Protein AF-A0A9D7NKW7-F1 (afdb_monomer_lite)

Sequence (302 aa):
MSTTDRSMTSMNPDGVETVAHVANCPGCDQPHHYFEVTFPLENDRGYWEVNCSKCNELFVIELSNPRESDGNLSRQIRARHEEPFDGDRAVVARDVLQHNIDLNRNSWSFNYSAVSLYRCAKDSSNLEVLAKHALGANIAGILAAYNTAVNYLLKGGADHDIALARVPLTCSCGGKHTATYYARLALGTESGPSSEDDFLLADVSGAMMEKTLDGVVSKDEAMDILEKLVIRWNLLADQILIVAPFVGSIYLSNEKQLVIWRWLLRMLNAEKSVFLTRGATYKAYKQAMEADGVPVDLLEKF

pLDDT: mean 81.02, std 15.94, range [23.38, 98.25]

Foldseek 3Di:
DDDDDDDDFDADPQRKGKWKKWFAFLPPRDIDIWIAIDHPPDKQWWWFFFQDPPPRDTAIETGIPQPPIGDPRPVGTPDTDSHYDPDDPSRYGPDIDTDPLPLVDQPAWQDLPADAQFAAPPPRDRVSVQQLVQCQVCVVVVVVVLVVVLVVVLVPDDDDFKDWDWTWGADPVRDIKIWIWMATNDHDPDDGDDHSRRIQTQDIPNTDRCVVVVDDDDPVNVLSNVSNNLSNCVVVDQAAEAEDQAFDDPPDDLVVSVVSVSSVSSSDDLRHYQYHYDPVRLVSQQVSCVVVVHDSCSNVSD

Structure (mmCIF, N/CA/C/O backbone):
data_AF-A0A9D7NKW7-F1
#
_entry.id   AF-A0A9D7NKW7-F1
#
loop_
_atom_site.group_PDB
_atom_site.id
_atom_site.type_symbol
_atom_site.label_atom_id
_atom_site.label_alt_id
_atom_site.label_comp_id
_atom_site.label_asym_id
_atom_site.label_entity_id
_atom_site.label_seq_id
_atom_site.pdbx_PDB_ins_code
_atom_site.Cartn_x
_atom_site.Cartn_y
_atom_site.Cartn_z
_atom_site.occupancy
_atom_site.B_iso_or_equiv
_atom_site.auth_seq_id
_atom_site.auth_comp_id
_atom_site.auth_asym_id
_atom_site.auth_atom_id
_atom_site.pdbx_PDB_model_num
ATOM 1 N N . MET A 1 1 ? 7.887 31.556 0.416 1.00 32.97 1 MET A N 1
ATOM 2 C CA . MET A 1 1 ? 8.434 30.768 1.541 1.00 32.97 1 MET A CA 1
ATOM 3 C C . MET A 1 1 ? 8.477 29.331 1.074 1.00 32.97 1 MET A C 1
ATOM 5 O O . MET A 1 1 ? 7.447 28.816 0.669 1.00 32.97 1 MET A O 1
ATOM 9 N N . SER A 1 2 ? 9.691 28.800 0.965 1.00 25.08 2 SER A N 1
ATOM 10 C CA . SER A 1 2 ? 10.023 27.550 0.281 1.00 25.08 2 SER A CA 1
ATOM 11 C C . SER A 1 2 ? 9.566 26.347 1.101 1.00 25.08 2 SER A C 1
ATOM 13 O O . SER A 1 2 ? 9.953 26.221 2.258 1.00 25.08 2 SER A O 1
ATOM 15 N N . THR A 1 3 ? 8.747 25.488 0.505 1.00 23.38 3 THR A N 1
ATOM 16 C CA . THR A 1 3 ? 8.403 24.154 1.006 1.00 23.38 3 THR A CA 1
ATOM 17 C C . THR A 1 3 ? 9.508 23.187 0.605 1.00 23.38 3 THR A C 1
ATOM 19 O O . THR A 1 3 ? 9.736 22.961 -0.580 1.00 23.38 3 THR A O 1
ATOM 22 N N . THR A 1 4 ? 10.228 22.671 1.595 1.00 26.50 4 THR A N 1
ATOM 23 C CA . THR A 1 4 ? 11.255 21.645 1.418 1.00 26.50 4 THR A CA 1
ATOM 24 C C . THR A 1 4 ? 10.569 20.284 1.382 1.00 26.50 4 THR A C 1
ATOM 26 O O . THR A 1 4 ? 10.044 19.826 2.396 1.00 26.50 4 THR A O 1
ATOM 29 N N . ASP A 1 5 ? 10.548 19.676 0.201 1.00 24.14 5 ASP A N 1
ATOM 30 C CA . ASP A 1 5 ? 10.154 18.288 -0.028 1.00 24.14 5 ASP A CA 1
ATOM 31 C C . ASP A 1 5 ? 11.186 17.369 0.651 1.00 24.14 5 ASP A C 1
ATOM 33 O O . ASP A 1 5 ? 12.391 17.528 0.442 1.00 24.14 5 ASP A O 1
ATOM 37 N N . ARG A 1 6 ? 10.745 16.453 1.519 1.00 25.38 6 ARG A N 1
ATOM 38 C CA . ARG A 1 6 ? 11.611 15.462 2.185 1.00 25.38 6 ARG A CA 1
ATOM 39 C C . ARG A 1 6 ? 11.181 14.066 1.744 1.00 25.38 6 ARG A C 1
ATOM 41 O O . ARG A 1 6 ? 10.279 13.473 2.327 1.00 25.38 6 ARG A 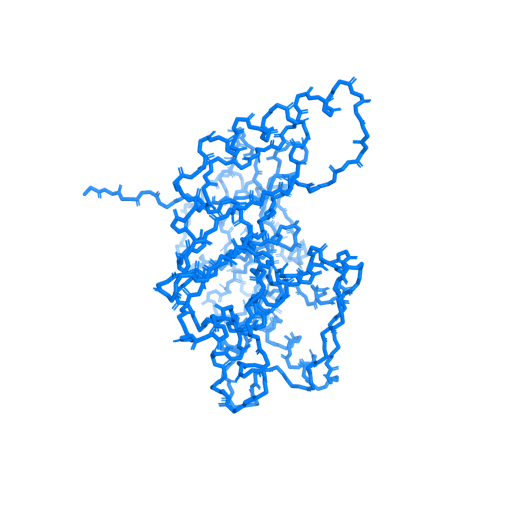O 1
ATOM 48 N N . SER A 1 7 ? 11.843 13.560 0.710 1.00 26.56 7 SER A N 1
ATOM 49 C CA . SER A 1 7 ? 11.813 12.161 0.282 1.00 26.56 7 SER A CA 1
ATOM 50 C C . SER A 1 7 ? 12.503 11.270 1.324 1.00 26.56 7 SER A C 1
ATOM 52 O O . SER A 1 7 ? 13.637 11.542 1.710 1.00 26.56 7 SER A O 1
ATOM 54 N N . MET A 1 8 ? 11.823 10.220 1.796 1.00 28.81 8 MET A N 1
ATOM 55 C CA . MET A 1 8 ? 12.369 9.241 2.746 1.00 28.81 8 MET A CA 1
ATOM 56 C C . MET A 1 8 ? 12.971 8.030 2.014 1.00 28.81 8 MET A C 1
ATOM 58 O O . MET A 1 8 ? 12.256 7.166 1.518 1.00 28.81 8 MET A O 1
ATOM 62 N N . THR A 1 9 ? 14.297 8.035 1.990 1.00 33.69 9 THR A N 1
ATOM 63 C CA . THR A 1 9 ? 15.307 7.016 1.669 1.00 33.69 9 THR A CA 1
ATOM 64 C C . THR A 1 9 ? 15.188 5.681 2.430 1.00 33.69 9 THR A C 1
ATOM 66 O O . THR A 1 9 ? 14.845 5.669 3.616 1.00 33.69 9 THR A O 1
ATOM 69 N N . SER A 1 10 ? 15.576 4.561 1.801 1.00 32.53 10 SER A N 1
ATOM 70 C CA . SER A 1 10 ? 15.795 3.262 2.466 1.00 32.53 10 SER A CA 1
ATOM 71 C C . SER A 1 10 ? 17.181 3.194 3.129 1.00 32.53 10 SER A C 1
ATOM 73 O O . SER A 1 10 ? 18.198 3.285 2.442 1.00 32.53 10 SER A O 1
ATOM 75 N N . MET A 1 11 ? 17.238 3.000 4.450 1.00 30.98 11 MET A N 1
ATOM 76 C CA . MET A 1 11 ? 18.487 2.799 5.203 1.00 30.98 11 MET A CA 1
ATOM 77 C C . MET A 1 11 ? 18.804 1.303 5.352 1.00 30.98 11 MET A C 1
ATOM 79 O O . MET A 1 11 ? 18.002 0.562 5.919 1.00 30.98 11 MET A O 1
ATOM 83 N N . ASN A 1 12 ? 19.991 0.866 4.914 1.00 40.31 12 ASN A N 1
ATOM 84 C CA . ASN A 1 12 ? 20.606 -0.378 5.403 1.00 40.31 12 ASN A CA 1
ATOM 85 C C . ASN A 1 12 ? 20.957 -0.250 6.906 1.00 40.31 12 ASN A C 1
ATOM 87 O O . ASN A 1 12 ? 21.052 0.873 7.401 1.00 40.31 12 ASN A O 1
ATOM 91 N N . PRO A 1 13 ? 21.197 -1.352 7.649 1.00 38.78 13 PRO A N 1
ATOM 92 C CA . PRO A 1 13 ? 21.508 -1.318 9.090 1.00 38.78 13 PRO A CA 1
ATOM 93 C C . PRO A 1 13 ? 22.742 -0.474 9.479 1.00 38.78 13 PRO A C 1
ATOM 95 O O . PRO A 1 13 ? 22.857 -0.081 10.637 1.00 38.78 13 PRO A O 1
ATOM 98 N N . ASP A 1 14 ? 23.597 -0.122 8.513 1.00 47.31 14 ASP A N 1
ATOM 99 C CA . ASP A 1 14 ? 24.751 0.779 8.676 1.00 47.31 14 ASP A CA 1
ATOM 100 C C . ASP A 1 14 ? 24.463 2.241 8.255 1.00 47.31 14 ASP A C 1
ATOM 102 O O . ASP A 1 14 ? 25.352 3.091 8.245 1.00 47.31 14 ASP A O 1
ATOM 106 N N . GLY A 1 15 ? 23.217 2.555 7.881 1.00 53.78 15 GLY A N 1
ATOM 107 C CA . GLY A 1 15 ? 22.770 3.875 7.423 1.00 53.78 15 GLY A CA 1
ATOM 108 C C . GLY A 1 15 ? 23.128 4.221 5.972 1.00 53.78 15 GLY A C 1
ATOM 109 O O . GLY A 1 15 ? 22.878 5.348 5.553 1.00 53.78 15 GLY A O 1
ATOM 110 N N . VAL A 1 16 ? 23.693 3.276 5.213 1.00 63.41 16 VAL A N 1
ATOM 111 C CA . VAL A 1 16 ? 24.063 3.438 3.795 1.00 63.41 16 VAL A CA 1
ATOM 112 C C . VAL A 1 16 ? 22.827 3.324 2.899 1.00 63.41 16 VAL A C 1
ATOM 114 O O . VAL A 1 16 ? 22.107 2.324 2.959 1.00 63.41 16 VAL A O 1
ATOM 117 N N . GLU A 1 17 ? 22.594 4.328 2.061 1.00 68.69 17 GLU A N 1
ATOM 118 C CA . GLU A 1 17 ? 21.587 4.325 1.001 1.00 68.69 17 GLU A CA 1
ATOM 119 C C . GLU A 1 17 ? 22.235 3.902 -0.323 1.00 68.69 17 GLU A C 1
ATOM 121 O O . GLU A 1 17 ? 23.375 4.255 -0.620 1.00 68.69 17 GLU A O 1
ATOM 126 N N . THR A 1 18 ? 21.521 3.121 -1.131 1.00 66.25 18 THR A N 1
ATOM 127 C CA . THR A 1 18 ? 21.928 2.811 -2.504 1.00 66.25 18 THR A CA 1
ATOM 128 C C . THR A 1 18 ? 20.748 3.059 -3.420 1.00 66.25 18 THR A C 1
ATOM 130 O O . THR A 1 18 ? 19.697 2.438 -3.257 1.00 66.25 18 THR A O 1
ATOM 133 N N . VAL A 1 19 ? 20.920 3.957 -4.382 1.00 68.06 19 VAL A N 1
ATOM 134 C CA . VAL A 1 19 ? 19.862 4.376 -5.297 1.00 68.06 19 VAL A CA 1
ATOM 135 C C . VAL A 1 19 ? 20.222 3.975 -6.716 1.00 68.06 19 VAL A C 1
ATOM 137 O O . VAL A 1 19 ? 21.366 4.108 -7.131 1.00 68.06 19 VAL A O 1
ATOM 140 N N . ALA A 1 20 ? 19.256 3.471 -7.480 1.00 71.88 20 ALA A N 1
ATOM 141 C CA . ALA A 1 20 ? 19.453 3.195 -8.898 1.00 71.88 20 ALA A CA 1
ATOM 142 C C . ALA A 1 20 ? 19.249 4.470 -9.726 1.00 71.88 20 ALA A C 1
ATOM 144 O O . ALA A 1 20 ? 18.255 5.174 -9.558 1.00 71.88 20 ALA A O 1
ATOM 145 N N . HIS A 1 21 ? 20.158 4.735 -10.656 1.00 76.69 21 HIS A N 1
ATOM 146 C CA . HIS A 1 21 ? 20.139 5.887 -11.547 1.00 76.69 21 HIS A CA 1
ATOM 147 C C . HIS A 1 21 ? 20.336 5.470 -13.004 1.00 76.69 21 HIS A C 1
ATOM 149 O O . HIS A 1 21 ? 20.983 4.464 -13.315 1.00 76.69 21 HIS A O 1
ATOM 155 N N . VAL A 1 22 ? 19.810 6.294 -13.907 1.00 79.25 22 VAL A N 1
ATOM 156 C CA . VAL A 1 22 ? 20.032 6.180 -15.350 1.00 79.25 22 VAL A CA 1
ATOM 157 C C . VAL A 1 22 ? 20.557 7.499 -15.869 1.00 79.25 22 VAL A C 1
ATOM 159 O O . VAL A 1 22 ? 19.897 8.519 -15.710 1.00 79.25 22 VAL A O 1
ATOM 162 N N . ALA A 1 23 ? 21.727 7.460 -16.499 1.00 84.62 23 ALA A N 1
ATOM 163 C CA . ALA A 1 23 ? 22.349 8.585 -17.178 1.00 84.62 23 ALA A CA 1
ATOM 164 C C . ALA A 1 23 ? 22.246 8.419 -18.700 1.00 84.62 23 ALA A C 1
ATOM 166 O O . ALA A 1 23 ? 22.693 7.409 -19.247 1.00 84.62 23 ALA A O 1
ATOM 167 N N . ASN A 1 24 ? 21.714 9.416 -19.403 1.00 84.12 24 ASN A N 1
ATOM 168 C CA . ASN A 1 24 ? 21.662 9.399 -20.869 1.00 84.12 24 ASN A CA 1
ATOM 169 C C . ASN A 1 24 ? 22.928 10.003 -21.493 1.00 84.12 24 ASN A C 1
ATOM 171 O O . ASN A 1 24 ? 23.322 11.127 -21.168 1.00 84.12 24 ASN A O 1
ATOM 175 N N . CYS A 1 25 ? 23.546 9.270 -22.427 1.00 85.56 25 CYS A N 1
ATOM 176 C CA . CYS A 1 25 ? 24.700 9.753 -23.185 1.00 85.56 25 CYS A CA 1
ATOM 177 C C . CYS A 1 25 ? 24.326 11.014 -23.994 1.00 85.56 25 CYS A C 1
ATOM 179 O O . CYS A 1 25 ? 23.429 10.938 -24.832 1.00 85.56 25 CYS A O 1
ATOM 181 N N . PRO A 1 26 ? 25.045 12.142 -23.849 1.00 87.00 26 PRO A N 1
ATOM 182 C CA . PRO A 1 26 ? 24.698 13.405 -24.510 1.00 87.00 26 PRO A CA 1
ATOM 183 C C . PRO A 1 26 ? 24.818 13.371 -26.043 1.00 87.00 26 PRO A C 1
ATOM 185 O O . PRO A 1 26 ? 24.246 14.232 -26.715 1.00 87.00 26 PRO A O 1
ATOM 188 N N . GLY A 1 27 ? 25.570 12.411 -26.595 1.00 85.12 27 GLY A N 1
ATOM 189 C CA . GLY A 1 27 ? 25.802 12.273 -28.034 1.00 85.12 27 GLY A CA 1
ATOM 190 C C . GLY A 1 27 ? 24.792 11.389 -28.772 1.00 85.12 27 GLY A C 1
ATOM 191 O O . GLY A 1 27 ? 24.543 11.601 -29.957 1.00 85.12 27 GLY A O 1
ATOM 192 N N . CYS A 1 28 ? 24.202 10.387 -28.108 1.00 84.25 28 CYS A N 1
ATOM 193 C CA . CYS A 1 28 ? 23.313 9.420 -28.775 1.00 84.25 28 CYS A CA 1
ATOM 194 C C . CYS A 1 28 ? 22.085 8.981 -27.966 1.00 84.25 28 CYS A C 1
ATOM 196 O O . CYS A 1 28 ? 21.399 8.040 -28.385 1.00 84.25 28 CYS A O 1
ATOM 198 N N . ASP A 1 29 ? 21.853 9.618 -26.815 1.00 80.94 29 ASP A N 1
ATOM 199 C CA . ASP A 1 29 ? 20.766 9.358 -25.865 1.00 80.94 29 ASP A CA 1
ATOM 200 C C . ASP A 1 29 ? 20.670 7.893 -25.410 1.00 80.94 29 ASP A C 1
ATOM 202 O O . ASP A 1 29 ? 19.620 7.417 -24.987 1.00 80.94 29 ASP A O 1
ATOM 206 N N . GLN A 1 30 ? 21.770 7.137 -25.504 1.00 81.56 30 GLN A N 1
ATOM 207 C CA . GLN A 1 30 ? 21.823 5.779 -24.976 1.00 81.56 30 GLN A CA 1
ATOM 208 C C . GLN A 1 30 ? 21.762 5.826 -23.439 1.00 81.56 30 GLN A C 1
ATOM 210 O O . GLN A 1 30 ? 22.611 6.501 -22.848 1.00 81.56 30 GLN A O 1
ATOM 215 N N . PRO A 1 31 ? 20.832 5.097 -22.792 1.00 79.50 31 PRO A N 1
ATOM 216 C CA . PRO A 1 31 ? 20.772 5.021 -21.337 1.00 79.50 31 PRO A CA 1
ATOM 217 C C . PRO A 1 31 ? 21.905 4.164 -20.762 1.00 79.50 31 PRO A C 1
ATOM 219 O O . PRO A 1 31 ? 22.255 3.106 -21.302 1.00 79.50 31 PRO A O 1
ATOM 222 N N . HIS A 1 32 ? 22.456 4.627 -19.641 1.00 78.69 32 HIS A N 1
ATOM 223 C CA . HIS A 1 32 ? 23.545 4.016 -18.886 1.00 78.69 32 HIS A CA 1
ATOM 224 C C . HIS A 1 32 ? 23.170 3.908 -17.404 1.00 78.69 32 HIS A C 1
ATOM 226 O O . HIS A 1 32 ? 22.957 4.914 -16.736 1.00 78.69 32 HIS A O 1
ATOM 232 N N . HIS A 1 33 ? 23.100 2.683 -16.886 1.00 77.69 33 HIS A N 1
ATOM 233 C CA . HIS A 1 33 ? 22.575 2.411 -15.548 1.00 77.69 33 HIS A CA 1
ATOM 234 C C . HIS A 1 33 ? 23.675 2.296 -14.505 1.00 77.69 33 HIS A C 1
ATOM 236 O O . HIS A 1 33 ? 24.642 1.554 -14.705 1.00 77.69 33 HIS A O 1
ATOM 242 N N . TYR A 1 34 ? 23.470 2.919 -13.356 1.00 77.38 34 TYR A N 1
ATOM 243 C CA . TYR A 1 34 ? 24.379 2.816 -12.228 1.00 77.38 34 TYR A CA 1
ATOM 244 C C . TYR A 1 34 ? 23.640 2.865 -10.895 1.00 77.38 34 TYR A C 1
ATOM 246 O O . TYR A 1 34 ? 22.466 3.211 -10.830 1.00 77.38 34 TYR A O 1
ATOM 254 N N . PHE A 1 35 ? 24.334 2.476 -9.839 1.00 77.69 35 PHE A N 1
ATOM 255 C CA . PHE A 1 35 ? 23.910 2.615 -8.462 1.00 77.69 35 PHE A CA 1
ATOM 256 C C . PHE A 1 35 ? 24.783 3.661 -7.790 1.00 77.69 35 PHE A C 1
ATOM 258 O O . PHE A 1 35 ? 26.011 3.566 -7.810 1.00 77.69 35 PHE A O 1
ATOM 265 N N . GLU A 1 36 ? 24.130 4.650 -7.204 1.00 82.44 36 GLU A N 1
ATOM 266 C CA . GLU A 1 36 ? 24.755 5.688 -6.406 1.00 82.44 36 GLU A CA 1
ATOM 267 C C . GLU A 1 36 ? 24.654 5.305 -4.932 1.00 82.44 36 GLU A C 1
ATOM 269 O O . GLU A 1 36 ? 23.571 4.990 -4.438 1.00 82.44 36 GLU A O 1
ATOM 274 N N . VAL A 1 37 ? 25.789 5.285 -4.241 1.00 79.75 37 VAL A N 1
ATOM 275 C CA . VAL A 1 37 ? 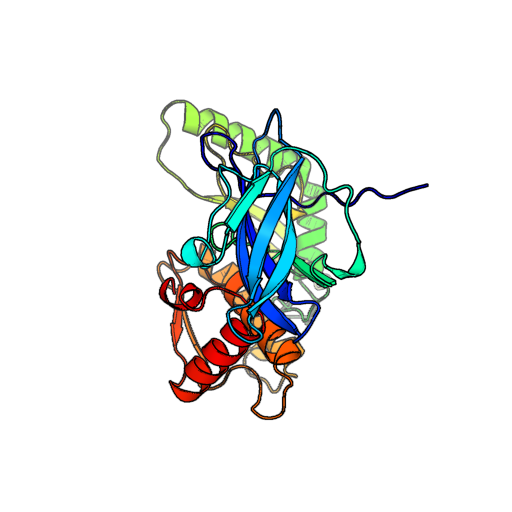25.864 4.995 -2.808 1.00 79.75 37 VAL A CA 1
ATOM 276 C C . VAL A 1 37 ? 25.939 6.308 -2.047 1.00 79.75 37 VAL A C 1
ATOM 278 O O . VAL A 1 37 ? 26.707 7.199 -2.405 1.00 79.75 37 VAL A O 1
ATOM 281 N N . THR A 1 38 ? 25.169 6.433 -0.971 1.00 79.69 38 THR A N 1
ATOM 282 C CA . THR A 1 38 ? 25.151 7.618 -0.109 1.00 79.69 38 THR A CA 1
ATOM 283 C C . THR A 1 38 ? 25.279 7.201 1.354 1.00 79.69 38 THR A C 1
ATOM 285 O O . THR A 1 38 ? 24.593 6.298 1.828 1.00 79.69 38 THR A O 1
ATOM 288 N N . PHE A 1 39 ? 26.171 7.856 2.088 1.00 78.44 39 PHE A N 1
ATOM 289 C CA . PHE A 1 39 ? 26.411 7.649 3.510 1.00 78.44 39 PHE A CA 1
ATOM 290 C C . PHE A 1 39 ? 25.668 8.700 4.351 1.00 78.44 39 PHE A C 1
ATOM 292 O O . PHE A 1 39 ? 25.436 9.822 3.897 1.00 78.44 39 PHE A O 1
ATOM 299 N N . PRO A 1 40 ? 25.330 8.393 5.613 1.00 68.88 40 PRO A N 1
ATOM 300 C CA . PRO A 1 40 ? 24.542 9.293 6.456 1.00 68.88 40 PRO A CA 1
ATOM 301 C C . PRO A 1 40 ? 25.345 10.478 7.024 1.00 68.88 40 PRO A C 1
ATOM 303 O O . PRO A 1 40 ? 24.748 11.415 7.551 1.00 68.88 40 PRO A O 1
ATOM 306 N N . LEU A 1 41 ? 26.682 10.434 6.961 1.00 76.56 41 LEU A N 1
ATOM 307 C CA . LEU A 1 41 ? 27.573 11.414 7.595 1.00 76.56 41 LEU A CA 1
ATOM 308 C C . LEU A 1 41 ? 28.240 12.343 6.577 1.00 76.56 41 LEU A C 1
ATOM 310 O O . LEU A 1 41 ? 27.977 13.544 6.576 1.00 76.56 41 LEU A O 1
ATOM 314 N N . GLU A 1 42 ? 29.098 11.792 5.723 1.00 80.12 42 GLU A N 1
ATOM 315 C CA . GLU A 1 42 ? 29.906 12.539 4.761 1.00 80.12 42 GLU A CA 1
ATOM 316 C C . GLU A 1 42 ? 29.817 11.855 3.399 1.00 80.12 42 GLU A C 1
ATOM 318 O O . GLU A 1 42 ? 29.790 10.628 3.327 1.00 80.12 42 GLU A O 1
ATOM 323 N N . ASN A 1 43 ? 29.695 12.654 2.341 1.00 82.12 43 ASN A N 1
ATOM 324 C CA . ASN A 1 43 ? 29.574 12.169 0.973 1.00 82.12 43 ASN A CA 1
ATOM 325 C C . ASN A 1 43 ? 30.478 12.990 0.066 1.00 82.12 43 ASN A C 1
ATOM 327 O O . ASN A 1 43 ? 30.320 14.214 -0.014 1.00 82.12 43 ASN A O 1
ATOM 331 N N . ASP A 1 44 ? 31.358 12.312 -0.656 1.00 86.19 44 ASP A N 1
ATOM 332 C CA . ASP A 1 44 ? 32.230 12.947 -1.630 1.00 86.19 44 ASP A CA 1
ATOM 333 C C . ASP A 1 44 ? 31.432 13.250 -2.895 1.00 86.19 44 ASP A C 1
ATOM 335 O O . ASP A 1 44 ? 30.743 12.390 -3.449 1.00 86.19 44 ASP A O 1
ATOM 339 N N . ARG A 1 45 ? 31.483 14.501 -3.356 1.00 88.31 45 ARG A N 1
ATOM 340 C CA . ARG A 1 45 ? 30.913 14.878 -4.652 1.00 88.31 45 ARG A CA 1
ATOM 341 C C . ARG A 1 45 ? 31.961 14.661 -5.720 1.00 88.31 45 ARG A C 1
ATOM 343 O O . ARG A 1 45 ? 32.991 15.327 -5.687 1.00 88.31 45 ARG A O 1
ATOM 350 N N . GLY A 1 46 ? 31.649 13.843 -6.713 1.00 91.94 46 GLY A N 1
ATOM 351 C CA . GLY A 1 46 ? 32.532 13.713 -7.852 1.00 91.94 46 GLY A CA 1
ATOM 352 C C . GLY A 1 46 ? 31.838 13.196 -9.094 1.00 91.94 46 GLY A C 1
ATOM 353 O O . GLY A 1 46 ? 30.662 13.481 -9.335 1.00 91.94 46 GLY A O 1
ATOM 354 N N . TYR A 1 47 ? 32.596 12.504 -9.934 1.00 92.50 47 TYR A N 1
ATOM 355 C CA . TYR A 1 47 ? 32.114 12.090 -11.242 1.00 92.50 47 TYR A CA 1
ATOM 356 C C . TYR A 1 47 ? 32.819 10.844 -11.775 1.00 92.50 47 TYR A C 1
ATOM 358 O O . TYR A 1 47 ? 33.925 10.478 -11.366 1.00 92.50 47 TYR A O 1
ATOM 366 N N . TRP A 1 48 ? 32.163 10.194 -12.730 1.00 93.19 48 TRP A N 1
ATOM 367 C CA . TRP A 1 48 ? 32.740 9.152 -13.568 1.00 93.19 48 TRP A CA 1
ATOM 368 C C . TRP A 1 48 ? 32.973 9.661 -14.979 1.00 93.19 48 TRP A C 1
ATOM 370 O O . TRP A 1 48 ? 32.091 10.271 -15.583 1.00 93.19 48 TRP A O 1
ATOM 380 N N . GLU A 1 49 ? 34.128 9.314 -15.539 1.00 92.69 49 GLU A N 1
ATOM 381 C CA . GLU A 1 49 ? 34.355 9.369 -16.979 1.00 92.69 49 GLU A CA 1
ATOM 382 C C . GLU A 1 49 ? 33.922 8.041 -17.599 1.00 92.69 49 GLU A C 1
ATOM 384 O O . GLU A 1 49 ? 34.496 6.988 -17.305 1.00 92.69 49 GLU A O 1
ATOM 389 N N . VAL A 1 50 ? 32.913 8.074 -18.467 1.00 91.44 50 VAL A N 1
ATOM 390 C CA . VAL A 1 50 ? 32.283 6.877 -19.030 1.00 91.44 50 VAL A CA 1
ATOM 391 C C . VAL A 1 50 ? 32.389 6.894 -20.546 1.00 91.44 50 VAL A C 1
ATOM 393 O O . VAL A 1 50 ? 32.112 7.893 -21.204 1.00 91.44 50 VAL A O 1
ATOM 396 N N . ASN A 1 51 ? 32.778 5.759 -21.122 1.00 90.88 51 ASN A N 1
ATOM 397 C CA . ASN A 1 51 ? 32.737 5.562 -22.565 1.00 90.88 51 ASN A CA 1
ATOM 398 C C . ASN A 1 51 ? 31.383 4.971 -22.986 1.00 90.88 51 ASN A C 1
ATOM 400 O O . ASN A 1 51 ? 31.033 3.865 -22.563 1.00 90.88 51 ASN A O 1
ATOM 404 N N . CYS A 1 52 ? 30.622 5.670 -23.830 1.00 86.06 52 CYS A N 1
ATOM 405 C CA . CYS A 1 52 ? 29.324 5.175 -24.279 1.00 86.06 52 CYS A CA 1
ATOM 406 C C . CYS A 1 52 ? 29.470 3.871 -25.076 1.00 86.06 52 CYS A C 1
ATOM 408 O O . CYS A 1 52 ? 30.217 3.790 -26.045 1.00 86.06 52 CYS A O 1
ATOM 410 N N . SER A 1 53 ? 28.688 2.851 -24.725 1.00 81.19 53 SER A N 1
ATOM 411 C CA . SER A 1 53 ? 28.718 1.533 -25.370 1.00 81.19 53 SER A CA 1
ATOM 412 C C . SER A 1 53 ? 28.181 1.534 -26.806 1.00 81.19 53 SER A C 1
ATOM 414 O O . SER A 1 53 ? 28.416 0.575 -27.539 1.00 81.19 53 SER A O 1
ATOM 416 N N . LYS A 1 54 ? 27.454 2.586 -27.207 1.00 84.94 54 LYS A N 1
ATOM 417 C CA . LYS A 1 54 ? 26.825 2.709 -28.527 1.00 84.94 54 LYS A CA 1
ATOM 418 C C . LYS A 1 54 ? 27.603 3.620 -29.471 1.00 84.94 54 LYS A C 1
ATOM 420 O O . LYS A 1 54 ? 27.943 3.189 -30.569 1.00 84.94 54 LYS A O 1
ATOM 425 N N . CYS A 1 55 ? 27.865 4.868 -29.076 1.00 88.75 55 CYS A N 1
ATOM 426 C CA . CYS A 1 55 ? 28.576 5.828 -29.929 1.00 88.75 55 CYS A CA 1
ATOM 427 C C . CYS A 1 55 ? 30.088 5.893 -29.669 1.00 88.75 55 CYS A C 1
ATOM 429 O O . CYS A 1 55 ? 30.789 6.521 -30.455 1.00 88.75 55 CYS A O 1
ATOM 431 N N . ASN A 1 56 ? 30.601 5.234 -28.619 1.00 86.69 56 ASN A N 1
ATOM 432 C CA . ASN A 1 56 ? 32.001 5.317 -28.176 1.00 86.69 56 ASN A CA 1
ATOM 433 C C . ASN A 1 56 ? 32.488 6.742 -27.859 1.00 86.69 56 ASN A C 1
ATOM 435 O O . ASN A 1 56 ? 33.695 6.991 -27.832 1.00 86.69 56 ASN A O 1
ATOM 439 N N . GLU A 1 57 ? 31.570 7.683 -27.635 1.00 90.75 57 GLU A N 1
ATOM 440 C CA . GLU A 1 57 ? 31.921 9.009 -27.141 1.00 90.75 57 GLU A CA 1
ATOM 441 C C . GLU A 1 57 ? 32.106 8.977 -25.624 1.00 90.75 57 GLU A C 1
ATOM 443 O O . GLU A 1 57 ? 31.408 8.257 -24.900 1.00 90.75 57 GLU A O 1
ATOM 448 N N . LEU A 1 58 ? 33.065 9.774 -25.157 1.00 91.88 58 LEU A N 1
ATOM 449 C CA . LEU A 1 58 ? 33.306 9.986 -23.740 1.00 91.88 58 LEU A CA 1
ATOM 450 C C . LEU A 1 58 ? 32.279 10.980 -23.200 1.00 91.88 58 LEU A C 1
ATOM 452 O O . LEU A 1 58 ? 32.069 12.039 -23.790 1.00 91.88 58 LEU A O 1
ATOM 456 N N . PHE A 1 59 ? 31.678 10.649 -22.068 1.00 93.44 59 PHE A N 1
ATOM 457 C CA . PHE A 1 59 ? 30.778 11.537 -21.351 1.00 93.44 59 PHE A CA 1
ATOM 458 C C . PHE A 1 59 ? 30.969 11.390 -19.841 1.00 93.44 59 PHE A C 1
ATOM 460 O O . PHE A 1 59 ? 31.644 10.471 -19.370 1.00 93.44 59 PHE A O 1
ATOM 467 N N . VAL A 1 60 ? 30.392 12.323 -19.091 1.00 93.62 60 VAL A N 1
ATOM 468 C CA . VAL A 1 60 ? 30.561 12.434 -17.643 1.00 93.62 60 VAL A CA 1
ATOM 469 C C . VAL A 1 60 ? 29.237 12.186 -16.930 1.00 93.62 60 VAL A C 1
ATOM 471 O O . VAL A 1 60 ? 28.198 12.717 -17.327 1.00 93.62 60 VAL A O 1
ATOM 474 N N . ILE A 1 61 ? 29.289 11.389 -15.862 1.00 91.06 61 ILE A N 1
ATOM 475 C CA . ILE A 1 61 ? 28.183 11.193 -14.918 1.00 91.06 61 ILE A CA 1
ATOM 476 C C . ILE A 1 61 ? 28.613 11.795 -13.584 1.00 91.06 61 ILE A C 1
ATOM 478 O O . ILE A 1 61 ? 29.601 11.346 -13.013 1.00 91.06 61 ILE A O 1
ATOM 482 N N . GLU A 1 62 ? 27.894 12.802 -13.099 1.00 90.81 62 GLU A N 1
ATOM 483 C CA . GLU A 1 62 ? 28.112 13.375 -11.766 1.00 90.81 62 GLU A CA 1
ATOM 484 C C . GLU A 1 62 ? 27.315 12.579 -10.730 1.00 90.81 62 GLU A C 1
ATOM 486 O O . GLU A 1 62 ? 26.141 12.286 -10.956 1.00 90.81 62 GLU A O 1
ATOM 491 N N . LEU A 1 63 ? 27.955 12.222 -9.617 1.00 89.31 63 LEU A N 1
ATOM 492 C CA . LEU A 1 63 ? 27.365 11.400 -8.560 1.00 89.31 63 LEU A CA 1
ATOM 493 C C . LEU A 1 63 ? 28.114 11.565 -7.228 1.00 89.31 63 LEU A C 1
ATOM 495 O O . LEU A 1 63 ? 29.243 12.064 -7.177 1.00 89.31 63 LEU A O 1
ATOM 499 N N . SER A 1 64 ? 27.495 11.111 -6.145 1.00 89.19 64 SER A N 1
ATOM 500 C CA . SER A 1 64 ? 28.117 10.966 -4.834 1.00 89.19 64 SER A CA 1
ATOM 501 C C . SER A 1 64 ? 28.884 9.651 -4.679 1.00 89.19 64 SER A C 1
ATOM 503 O O . SER A 1 64 ? 28.555 8.625 -5.277 1.00 89.19 64 SER A O 1
ATOM 505 N N . ASN A 1 65 ? 29.938 9.712 -3.863 1.00 88.19 65 ASN A N 1
ATOM 506 C CA . ASN A 1 65 ? 30.847 8.616 -3.515 1.00 88.19 65 ASN A CA 1
ATOM 507 C C . ASN A 1 65 ? 31.266 7.774 -4.733 1.00 88.19 65 ASN A C 1
ATOM 509 O O . ASN A 1 65 ? 30.885 6.606 -4.866 1.00 88.19 65 ASN A O 1
ATOM 513 N N . PRO A 1 66 ? 32.006 8.357 -5.695 1.00 89.12 66 PRO A N 1
ATOM 514 C CA . PRO A 1 66 ? 32.274 7.706 -6.973 1.00 89.12 66 PRO A CA 1
ATOM 515 C C . PRO A 1 66 ? 33.086 6.414 -6.863 1.00 89.12 66 PRO A C 1
ATOM 517 O O . PRO A 1 66 ? 33.101 5.650 -7.826 1.00 89.12 66 PRO A O 1
ATOM 520 N N . ARG A 1 67 ? 33.767 6.129 -5.749 1.00 86.94 67 ARG A N 1
ATOM 521 C CA . ARG A 1 67 ? 34.481 4.856 -5.555 1.00 86.94 67 ARG A CA 1
ATOM 522 C C . ARG A 1 67 ? 33.579 3.742 -5.040 1.00 86.94 67 ARG A C 1
ATOM 524 O O . ARG A 1 67 ? 33.781 2.593 -5.422 1.00 86.94 67 ARG A O 1
ATOM 531 N N . GLU A 1 68 ? 32.597 4.090 -4.224 1.00 85.19 68 GLU A N 1
ATOM 532 C CA . GLU A 1 68 ? 31.676 3.181 -3.547 1.00 85.19 68 GLU A CA 1
ATOM 533 C C . GLU A 1 68 ? 30.445 2.876 -4.402 1.00 85.19 68 GLU A C 1
ATOM 535 O O . GLU A 1 68 ? 29.900 1.777 -4.336 1.00 85.19 68 GLU A O 1
ATOM 540 N N . SER A 1 69 ? 30.040 3.829 -5.240 1.00 81.56 69 SER A N 1
ATOM 541 C CA . SER A 1 69 ? 29.014 3.655 -6.267 1.00 81.56 69 SER A CA 1
ATOM 542 C C . SER A 1 69 ? 29.443 2.600 -7.300 1.00 81.56 69 SER A C 1
ATOM 544 O O . SER A 1 69 ? 30.626 2.458 -7.607 1.00 81.56 69 SER A O 1
ATOM 546 N N . ASP A 1 70 ? 28.521 1.834 -7.879 1.00 76.62 70 ASP A N 1
ATOM 547 C CA . ASP A 1 70 ? 28.862 0.797 -8.871 1.00 76.62 70 ASP A CA 1
ATOM 548 C C . ASP A 1 70 ? 27.698 0.531 -9.828 1.00 76.62 70 ASP A C 1
ATOM 550 O O . ASP A 1 70 ? 26.616 1.068 -9.656 1.00 76.62 70 ASP A O 1
ATOM 554 N N . GLY A 1 71 ? 27.874 -0.274 -10.871 1.00 68.44 71 GLY A N 1
ATOM 555 C CA . GLY A 1 71 ? 26.750 -0.662 -11.718 1.00 68.44 71 GLY A CA 1
ATOM 556 C C . GLY A 1 71 ? 27.160 -1.400 -12.975 1.00 68.44 71 GLY A C 1
ATOM 557 O O . GLY A 1 71 ? 28.308 -1.786 -13.156 1.00 68.44 71 GLY A O 1
ATOM 558 N N . ASN A 1 72 ? 26.232 -1.534 -13.920 1.00 64.50 72 ASN A N 1
ATOM 559 C CA . ASN A 1 72 ? 26.507 -2.207 -15.196 1.00 64.50 72 ASN A CA 1
ATOM 560 C C . ASN A 1 72 ? 27.578 -1.490 -16.045 1.00 64.50 72 ASN A C 1
ATOM 562 O O . ASN A 1 72 ? 28.021 -2.025 -17.064 1.00 64.50 72 ASN A O 1
ATOM 566 N N . LEU A 1 73 ? 28.008 -0.301 -15.604 1.00 65.19 73 LEU A N 1
ATOM 567 C CA . LEU A 1 73 ? 29.023 0.535 -16.223 1.00 65.19 73 LEU A CA 1
ATOM 568 C C . LEU A 1 73 ? 30.464 0.214 -15.831 1.00 65.19 73 LEU A C 1
ATOM 570 O O . LEU A 1 73 ? 31.357 0.801 -16.434 1.00 65.19 73 LEU A O 1
ATOM 574 N N . SER A 1 74 ? 30.755 -0.705 -14.898 1.00 67.25 74 SER A N 1
ATOM 575 C CA . SER A 1 74 ? 32.129 -0.871 -14.370 1.00 67.25 74 SER A CA 1
ATOM 576 C C . SER A 1 74 ? 33.191 -1.128 -15.451 1.00 67.25 74 SER A C 1
ATOM 578 O O . SER A 1 74 ? 34.352 -0.784 -15.266 1.00 67.25 74 SER A O 1
ATOM 580 N N . ARG A 1 75 ? 32.806 -1.693 -16.607 1.00 71.62 75 ARG A N 1
ATOM 581 C CA . ARG A 1 75 ? 33.702 -1.908 -17.764 1.00 71.62 75 ARG A CA 1
ATOM 582 C C . ARG A 1 75 ? 33.836 -0.703 -18.700 1.00 71.62 75 ARG A C 1
ATOM 584 O O . ARG A 1 75 ? 34.755 -0.671 -19.512 1.00 71.62 75 ARG A O 1
ATOM 591 N N . GLN A 1 76 ? 32.895 0.232 -18.645 1.00 80.88 76 GLN A N 1
ATOM 592 C CA . GLN A 1 76 ? 32.878 1.460 -19.440 1.00 80.88 76 GLN A CA 1
ATOM 593 C C . GLN A 1 76 ? 33.397 2.681 -18.670 1.00 80.88 76 GLN A C 1
ATOM 595 O O . GLN A 1 76 ? 33.749 3.674 -19.307 1.00 80.88 76 GLN A O 1
ATOM 600 N N . ILE A 1 77 ? 33.470 2.608 -17.337 1.00 85.38 77 ILE A N 1
ATOM 601 C CA . ILE A 1 77 ? 34.092 3.635 -16.497 1.00 85.38 77 ILE A CA 1
ATOM 602 C C . ILE A 1 77 ? 35.603 3.614 -16.735 1.00 85.38 77 ILE A C 1
ATOM 604 O O . ILE A 1 77 ? 36.276 2.614 -16.485 1.00 85.38 77 ILE A O 1
ATOM 608 N N . ARG A 1 78 ? 36.138 4.730 -17.226 1.00 87.88 78 ARG A N 1
ATOM 609 C CA . ARG A 1 78 ? 37.577 4.934 -17.420 1.00 87.88 78 ARG A CA 1
ATOM 610 C C . ARG A 1 78 ? 38.255 5.460 -16.170 1.00 87.88 78 ARG A C 1
ATOM 612 O O . ARG A 1 78 ? 39.355 5.017 -15.851 1.00 87.88 78 ARG A O 1
ATOM 619 N N . ALA A 1 79 ? 37.598 6.391 -15.493 1.00 88.31 79 ALA A N 1
ATOM 620 C CA . ALA A 1 79 ? 38.126 7.048 -14.315 1.00 88.31 79 ALA A CA 1
ATOM 621 C C . ALA A 1 79 ? 36.998 7.419 -13.351 1.00 88.31 79 ALA A C 1
ATOM 623 O O . ALA A 1 79 ? 35.853 7.641 -13.757 1.00 88.31 79 ALA A O 1
ATOM 624 N N . ARG A 1 80 ? 37.347 7.448 -12.065 1.00 92.75 80 ARG A N 1
ATOM 625 C CA . ARG A 1 80 ? 36.479 7.826 -10.951 1.00 92.75 80 ARG A CA 1
ATOM 626 C C . ARG A 1 80 ? 37.180 8.950 -10.200 1.00 92.75 80 ARG A C 1
ATOM 628 O O . ARG A 1 80 ? 38.335 8.779 -9.813 1.00 92.75 80 ARG A O 1
ATOM 635 N N . HIS A 1 81 ? 36.488 10.065 -10.032 1.00 92.19 81 HIS A N 1
ATOM 636 C CA . HIS A 1 81 ? 37.007 11.302 -9.459 1.00 92.19 81 HIS A CA 1
ATOM 637 C C . HIS A 1 81 ? 36.181 11.666 -8.235 1.00 92.19 81 HIS A C 1
ATOM 639 O O . HIS A 1 81 ? 34.966 11.536 -8.295 1.00 92.19 81 HIS A O 1
ATOM 645 N N . GLU A 1 82 ? 36.810 12.110 -7.150 1.00 89.00 82 GLU A N 1
ATOM 646 C CA . GLU A 1 82 ? 36.144 12.477 -5.880 1.00 89.00 82 GLU A CA 1
ATOM 647 C C . GLU A 1 82 ? 36.069 13.998 -5.692 1.00 89.00 82 GLU A C 1
ATOM 649 O O . GLU A 1 82 ? 35.772 14.509 -4.616 1.00 89.00 82 GLU A O 1
ATOM 654 N N . GLU A 1 83 ? 36.347 14.728 -6.765 1.00 89.19 83 GLU A N 1
ATOM 655 C CA . GLU A 1 83 ? 36.263 16.169 -6.863 1.00 89.19 83 GLU A CA 1
ATOM 656 C C . GLU A 1 83 ? 35.137 16.588 -7.823 1.00 89.19 83 GLU A C 1
ATOM 658 O O . GLU A 1 83 ? 34.869 15.884 -8.801 1.00 89.19 83 GLU A O 1
ATOM 663 N N . PRO A 1 84 ? 34.485 17.746 -7.602 1.00 89.00 84 PRO A N 1
ATOM 664 C CA . PRO A 1 84 ? 33.470 18.253 -8.518 1.00 89.00 84 PRO A CA 1
ATOM 665 C C . PRO A 1 84 ? 34.007 18.416 -9.944 1.00 89.00 84 PRO A C 1
ATOM 667 O O . PRO A 1 84 ? 35.133 18.870 -10.148 1.00 89.00 84 PRO A O 1
ATOM 670 N N . PHE A 1 85 ? 33.180 18.095 -10.939 1.00 89.56 85 PHE A N 1
ATOM 671 C CA . PHE A 1 85 ? 33.553 18.259 -12.339 1.00 89.56 85 PHE A CA 1
ATOM 672 C C . PHE A 1 85 ? 33.578 19.745 -12.737 1.00 89.56 85 PHE A C 1
ATOM 674 O O . PHE A 1 85 ? 32.554 20.425 -12.687 1.00 89.56 85 PHE A O 1
ATOM 681 N N . ASP A 1 86 ? 34.740 20.232 -13.179 1.00 89.38 86 ASP A N 1
ATOM 682 C CA . ASP A 1 86 ? 34.964 21.620 -13.641 1.00 89.38 86 ASP A CA 1
ATOM 683 C C . ASP A 1 86 ? 35.180 21.709 -15.169 1.00 89.38 86 ASP A C 1
ATOM 685 O O . ASP A 1 86 ? 35.813 22.624 -15.693 1.00 89.38 86 ASP A O 1
ATOM 689 N N . GLY A 1 87 ? 34.707 20.703 -15.912 1.00 87.94 87 GLY A N 1
ATOM 690 C CA . GLY A 1 87 ? 34.860 20.626 -17.365 1.00 87.94 87 GLY A CA 1
ATOM 691 C C . GLY A 1 87 ? 33.646 21.121 -18.157 1.00 87.94 87 GLY A C 1
ATOM 692 O O . GLY A 1 87 ? 32.713 21.735 -17.636 1.00 87.94 87 GLY A O 1
ATOM 693 N N . ASP A 1 88 ? 33.653 20.836 -19.461 1.00 88.25 88 ASP A N 1
ATOM 694 C CA . ASP A 1 88 ? 32.576 21.233 -20.370 1.00 88.25 88 ASP A CA 1
ATOM 695 C C . ASP A 1 88 ? 31.241 20.569 -19.989 1.00 88.25 88 ASP A C 1
ATOM 697 O O . ASP A 1 88 ? 31.101 19.348 -19.987 1.00 88.25 88 ASP A O 1
ATOM 701 N N . ARG A 1 89 ? 30.211 21.372 -19.711 1.00 87.75 89 ARG A N 1
ATOM 702 C CA . ARG A 1 89 ? 28.878 20.856 -19.368 1.00 87.75 89 ARG A CA 1
ATOM 703 C C . ARG A 1 89 ? 28.202 20.128 -20.532 1.00 87.75 89 ARG A C 1
ATOM 705 O O . ARG A 1 89 ? 27.280 19.359 -20.284 1.00 87.75 89 ARG A O 1
ATOM 712 N N . ALA A 1 90 ? 28.644 20.323 -21.777 1.00 82.44 90 ALA A N 1
ATOM 713 C CA . ALA A 1 90 ? 28.087 19.628 -22.938 1.00 82.44 90 ALA A CA 1
ATOM 714 C C . ALA A 1 90 ? 28.347 18.110 -22.928 1.00 82.44 90 ALA A C 1
ATOM 716 O O . ALA A 1 90 ? 27.588 17.369 -23.558 1.00 82.44 90 ALA A O 1
ATOM 717 N N . VAL A 1 91 ? 29.385 17.654 -22.212 1.00 87.75 91 VAL A N 1
ATOM 718 C CA . VAL A 1 91 ? 29.713 16.225 -22.059 1.00 87.75 91 VAL A CA 1
ATOM 719 C C . VAL A 1 91 ? 29.065 15.588 -20.832 1.00 87.75 91 VAL A C 1
ATOM 721 O O . VAL A 1 91 ? 29.184 14.380 -20.643 1.00 87.75 91 VAL A O 1
ATOM 724 N N . VAL A 1 92 ? 28.379 16.367 -19.996 1.00 87.31 92 VAL A N 1
ATOM 725 C CA . VAL A 1 92 ? 27.653 15.839 -18.838 1.00 87.31 92 VAL A CA 1
ATOM 726 C C . VAL A 1 92 ? 26.358 15.183 -19.318 1.00 87.31 92 VAL A C 1
ATOM 728 O O . VAL A 1 92 ? 25.686 15.693 -20.219 1.00 87.31 92 VAL A O 1
ATOM 731 N N . ALA A 1 93 ? 26.022 14.030 -18.740 1.00 86.56 93 ALA A N 1
ATOM 732 C CA . ALA A 1 93 ? 24.784 13.317 -19.033 1.00 86.56 93 ALA A CA 1
ATOM 733 C C . ALA A 1 93 ? 23.557 14.237 -18.891 1.00 86.56 93 ALA A C 1
ATOM 735 O O . ALA A 1 93 ? 23.460 15.023 -17.949 1.00 86.56 93 ALA A O 1
ATOM 736 N N . ARG A 1 94 ? 22.630 14.158 -19.854 1.00 67.56 94 ARG A N 1
ATOM 737 C CA . ARG A 1 94 ? 21.531 15.136 -19.982 1.00 67.56 94 ARG A CA 1
ATOM 738 C C . ARG A 1 94 ? 20.342 14.852 -19.073 1.00 67.56 94 ARG A C 1
ATOM 740 O O . ARG A 1 94 ? 19.713 15.797 -18.612 1.00 67.56 94 ARG A O 1
ATOM 747 N N . ASP A 1 95 ? 20.102 13.580 -18.774 1.00 62.25 95 ASP A N 1
ATOM 748 C CA . ASP A 1 95 ? 19.063 13.137 -17.852 1.00 62.25 95 ASP A CA 1
ATOM 749 C C . ASP A 1 95 ? 19.680 12.138 -16.882 1.00 62.25 95 ASP A C 1
ATOM 751 O O . ASP A 1 95 ? 20.172 11.093 -17.312 1.00 62.25 95 ASP A O 1
ATOM 755 N N . VAL A 1 96 ? 19.662 12.477 -15.593 1.00 57.72 96 VAL A N 1
ATOM 756 C CA . VAL A 1 96 ? 19.905 11.539 -14.497 1.00 57.72 96 VAL A CA 1
ATOM 757 C C . VAL A 1 96 ? 18.553 11.267 -13.849 1.00 57.72 96 VAL A C 1
ATOM 759 O O . VAL A 1 96 ? 18.064 12.061 -13.045 1.00 57.72 96 VAL A O 1
ATOM 762 N N . LEU A 1 97 ? 17.905 10.176 -14.247 1.00 54.44 97 LEU A N 1
ATOM 763 C CA . LEU A 1 97 ? 16.657 9.738 -13.627 1.00 54.44 97 LEU A CA 1
ATOM 764 C C . LEU A 1 97 ? 16.997 8.921 -12.381 1.00 54.44 97 LEU A C 1
ATOM 766 O O . LEU A 1 97 ? 17.579 7.843 -12.475 1.00 54.44 97 LEU A O 1
ATOM 770 N N . GLN A 1 98 ? 16.639 9.450 -11.211 1.00 49.97 98 GLN A N 1
ATOM 771 C CA . GLN A 1 98 ? 16.703 8.722 -9.947 1.00 49.97 98 GLN A CA 1
ATOM 772 C C . GLN A 1 98 ? 15.517 7.752 -9.868 1.00 49.97 98 GLN A C 1
ATOM 774 O O . GLN A 1 98 ? 14.354 8.165 -9.802 1.00 49.97 98 GLN A O 1
ATOM 779 N N . HIS A 1 99 ? 15.795 6.452 -9.855 1.00 54.12 99 HIS A N 1
ATOM 780 C CA . HIS A 1 99 ? 14.788 5.414 -9.673 1.00 54.12 99 HIS A CA 1
ATOM 781 C C . HIS A 1 99 ? 14.719 5.009 -8.200 1.00 54.12 99 HIS A C 1
ATOM 783 O O . HIS A 1 99 ? 15.301 4.012 -7.780 1.00 54.12 99 HIS A O 1
ATOM 789 N N . ASN A 1 100 ? 13.922 5.740 -7.419 1.00 45.22 100 ASN A N 1
ATOM 790 C CA . ASN A 1 100 ? 13.495 5.295 -6.089 1.00 45.22 100 ASN A CA 1
ATOM 791 C C . ASN A 1 100 ? 12.347 4.283 -6.214 1.00 45.22 100 ASN A C 1
ATOM 793 O O . ASN A 1 100 ? 11.201 4.571 -5.867 1.00 45.22 100 ASN A O 1
ATOM 797 N N . ILE A 1 101 ? 12.630 3.094 -6.748 1.00 47.91 101 ILE A N 1
ATOM 798 C CA . ILE A 1 101 ? 11.750 1.941 -6.534 1.00 47.91 101 ILE A CA 1
ATOM 799 C C . ILE A 1 101 ? 12.312 1.187 -5.332 1.00 47.91 101 ILE A C 1
ATOM 801 O O . ILE A 1 101 ? 13.027 0.198 -5.482 1.00 47.91 101 ILE A O 1
ATOM 805 N N . ASP A 1 102 ? 12.009 1.682 -4.132 1.00 46.69 102 ASP A N 1
ATOM 806 C CA . ASP A 1 102 ? 12.238 0.913 -2.912 1.00 46.69 102 ASP A CA 1
ATOM 807 C C . ASP A 1 102 ? 11.247 -0.260 -2.893 1.00 46.69 102 ASP A C 1
ATOM 809 O O . ASP A 1 102 ? 10.091 -0.130 -2.495 1.00 46.69 102 ASP A O 1
ATOM 813 N N . LEU A 1 103 ? 11.692 -1.409 -3.400 1.00 48.62 103 LEU A N 1
ATOM 814 C CA . LEU A 1 103 ? 10.937 -2.662 -3.361 1.00 48.62 103 LEU A CA 1
ATOM 815 C C . LEU A 1 103 ? 10.879 -3.285 -1.963 1.00 48.62 103 LEU A C 1
ATOM 817 O O . LEU A 1 103 ? 10.146 -4.251 -1.767 1.00 48.62 103 LEU A O 1
ATOM 821 N N . ASN A 1 104 ? 11.690 -2.795 -1.025 1.00 39.09 104 ASN A N 1
ATOM 822 C CA . ASN A 1 104 ? 11.792 -3.348 0.319 1.00 39.09 104 ASN A CA 1
ATOM 823 C C . ASN A 1 104 ? 10.852 -2.629 1.300 1.00 39.09 104 ASN A C 1
ATOM 825 O O . ASN A 1 104 ? 10.623 -3.126 2.404 1.00 39.09 104 ASN A O 1
ATOM 829 N N . ARG A 1 105 ? 10.254 -1.499 0.899 1.00 49.25 105 ARG A N 1
ATOM 830 C CA . ARG A 1 105 ? 9.171 -0.843 1.635 1.00 49.25 105 ARG A CA 1
ATOM 831 C C . ARG A 1 105 ? 7.939 -0.661 0.770 1.00 49.25 105 ARG A C 1
ATOM 833 O O . ARG A 1 105 ? 7.864 0.201 -0.103 1.00 49.25 105 ARG A O 1
ATOM 840 N N . ASN A 1 106 ? 6.903 -1.410 1.119 1.00 57.19 106 ASN A N 1
ATOM 841 C CA . ASN A 1 106 ? 5.568 -1.157 0.611 1.00 57.19 106 ASN A CA 1
ATOM 842 C C . ASN A 1 106 ? 5.150 0.252 1.060 1.00 57.19 106 ASN A C 1
ATOM 844 O O . ASN A 1 106 ? 4.964 0.505 2.249 1.00 57.19 106 ASN A O 1
ATOM 848 N N . SER A 1 107 ? 5.006 1.179 0.114 1.00 63.78 107 SER A N 1
ATOM 849 C CA . SER A 1 107 ? 4.526 2.543 0.381 1.00 63.78 107 SER A CA 1
ATOM 850 C C . SER A 1 107 ? 3.003 2.577 0.324 1.00 63.78 107 SER A C 1
ATOM 852 O O . SER A 1 107 ? 2.398 3.310 -0.461 1.00 63.78 107 SER A O 1
ATOM 854 N N . TRP A 1 108 ? 2.372 1.715 1.119 1.00 80.25 108 TRP A N 1
ATOM 855 C CA . TRP A 1 108 ? 0.922 1.657 1.187 1.00 80.25 108 TRP A CA 1
ATOM 856 C C . TRP A 1 108 ? 0.379 2.912 1.849 1.00 80.25 108 TRP A C 1
ATOM 858 O O . TRP A 1 108 ? 0.802 3.300 2.933 1.00 80.25 108 TRP A O 1
ATOM 868 N N . SER A 1 109 ? -0.611 3.506 1.202 1.00 83.50 109 SER A N 1
ATOM 869 C CA . SER A 1 109 ? -1.442 4.545 1.786 1.00 83.50 109 SER A CA 1
ATOM 870 C C . SER A 1 109 ? -2.882 4.248 1.402 1.00 83.50 109 SER A C 1
ATOM 872 O O . SER A 1 109 ? -3.157 3.799 0.289 1.00 83.50 109 SER A O 1
ATOM 874 N N . PHE A 1 110 ? -3.813 4.439 2.333 1.00 89.31 110 PHE A N 1
ATOM 875 C CA . PHE A 1 110 ? -5.223 4.231 2.034 1.00 89.31 110 PHE A CA 1
ATOM 876 C C . PHE A 1 110 ? -5.807 5.515 1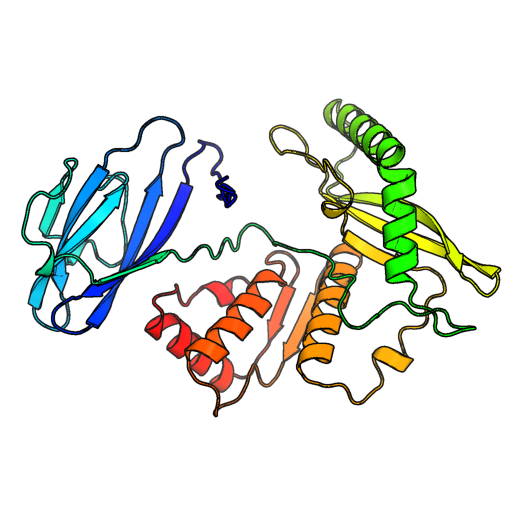.435 1.00 89.31 110 PHE A C 1
ATOM 878 O O . PHE A 1 110 ? -5.930 6.530 2.124 1.00 89.31 110 PHE A O 1
ATOM 885 N N . ASN A 1 111 ? -6.188 5.491 0.156 1.00 90.69 111 ASN A N 1
ATOM 886 C CA . ASN A 1 111 ? -6.764 6.661 -0.505 1.00 90.69 111 ASN A CA 1
ATOM 887 C C . ASN A 1 111 ? -8.259 6.828 -0.168 1.00 90.69 111 ASN A C 1
ATOM 889 O O . ASN A 1 111 ? -9.140 6.219 -0.779 1.00 90.69 111 ASN A O 1
ATOM 893 N N . TYR A 1 112 ? -8.554 7.699 0.796 1.00 92.50 112 TYR A N 1
ATOM 894 C CA . TYR A 1 112 ? -9.924 8.010 1.231 1.00 92.50 112 TYR A CA 1
ATOM 895 C C . TYR A 1 112 ? -10.723 8.874 0.242 1.00 92.50 112 TYR A C 1
ATOM 897 O O . TYR A 1 112 ? -11.943 8.976 0.379 1.00 92.50 112 TYR A O 1
ATOM 905 N N . SER A 1 113 ? -10.054 9.501 -0.730 1.00 90.44 113 SER A N 1
ATOM 906 C CA . SER A 1 113 ? -10.682 10.354 -1.751 1.00 90.44 113 SER A CA 1
ATOM 907 C C . SER A 1 113 ? -11.088 9.577 -3.007 1.00 90.44 113 SER A C 1
ATOM 909 O O . SER A 1 113 ? -11.911 10.058 -3.783 1.00 90.44 113 SER A O 1
ATOM 911 N N . ALA A 1 114 ? -10.511 8.389 -3.203 1.00 91.25 114 ALA A N 1
ATOM 912 C CA . ALA A 1 114 ? -10.839 7.459 -4.278 1.00 91.25 114 ALA A CA 1
ATOM 913 C C . ALA A 1 114 ? -12.224 6.808 -4.104 1.00 91.25 114 ALA A C 1
ATOM 915 O O . ALA A 1 114 ? -12.902 6.981 -3.084 1.00 91.25 114 ALA A O 1
ATOM 916 N N . VAL A 1 115 ? -12.635 5.999 -5.087 1.00 91.25 115 VAL A N 1
ATOM 917 C CA . VAL A 1 115 ? -13.899 5.248 -5.031 1.00 91.25 115 VAL A CA 1
ATOM 918 C C . VAL A 1 115 ? -14.009 4.424 -3.743 1.00 91.25 115 VAL A C 1
ATOM 920 O O . VAL A 1 115 ? -13.096 3.699 -3.352 1.00 91.25 115 VAL A O 1
ATOM 923 N N . SER A 1 116 ? -15.135 4.566 -3.045 1.00 92.75 116 SER A N 1
ATOM 924 C CA . SER A 1 116 ? -15.364 3.915 -1.753 1.00 92.75 116 SER A CA 1
ATOM 925 C C . SER A 1 116 ? -15.646 2.422 -1.920 1.00 92.75 116 SER A C 1
ATOM 927 O O . SER A 1 116 ? -16.635 2.051 -2.565 1.00 92.75 116 SER A O 1
ATOM 929 N N . LEU A 1 117 ? -14.809 1.592 -1.294 1.00 93.94 117 LEU A N 1
ATOM 930 C CA . LEU A 1 117 ? -14.996 0.152 -1.151 1.00 93.94 117 LEU A CA 1
ATOM 931 C C . LEU A 1 117 ? -16.014 -0.144 -0.042 1.00 93.94 117 LEU A C 1
ATOM 933 O O . LEU A 1 117 ? -16.940 -0.928 -0.248 1.00 93.94 117 LEU A O 1
ATOM 937 N N . TYR A 1 118 ? -15.880 0.515 1.115 1.00 94.69 118 TYR A N 1
ATOM 938 C CA . TYR A 1 118 ? -16.747 0.278 2.273 1.00 94.69 118 TYR A CA 1
ATOM 939 C C . TYR A 1 118 ? -17.947 1.226 2.306 1.00 94.69 118 TYR A C 1
ATOM 941 O O . TYR A 1 118 ? -17.849 2.389 2.713 1.00 94.69 118 TYR A O 1
ATOM 949 N N . ARG A 1 119 ? -19.121 0.700 1.945 1.00 94.25 119 ARG A N 1
ATOM 950 C CA . ARG A 1 119 ? -20.386 1.445 1.969 1.00 94.25 119 ARG A CA 1
ATOM 951 C C . ARG A 1 119 ? -21.357 0.887 2.992 1.00 94.25 119 ARG A C 1
ATOM 953 O O . ARG A 1 119 ? -21.437 -0.318 3.211 1.00 94.25 119 ARG A O 1
ATOM 960 N N . CYS A 1 120 ? -22.144 1.766 3.597 1.00 94.69 120 CYS A N 1
ATOM 961 C CA . CYS A 1 120 ? -23.207 1.350 4.498 1.00 94.69 120 CYS A CA 1
ATOM 962 C C . CYS A 1 120 ? -24.294 0.589 3.732 1.00 94.69 120 CYS A C 1
ATOM 964 O O . CYS A 1 120 ? -24.819 1.076 2.733 1.00 94.69 120 CYS A O 1
ATOM 966 N N . ALA A 1 121 ? -24.695 -0.579 4.232 1.00 91.19 121 ALA A N 1
ATOM 967 C CA . ALA A 1 121 ? -25.735 -1.384 3.593 1.00 91.19 121 ALA A CA 1
ATOM 968 C C . ALA A 1 121 ? -27.117 -0.696 3.560 1.00 91.19 121 ALA A C 1
ATOM 970 O O . ALA A 1 121 ? -27.940 -1.016 2.704 1.00 91.19 121 ALA A O 1
ATOM 971 N N . LYS A 1 122 ? -27.390 0.235 4.489 1.00 92.12 122 LYS A N 1
ATOM 972 C CA . LYS A 1 122 ? -28.710 0.873 4.639 1.00 92.12 122 LYS A CA 1
ATOM 973 C C . LYS A 1 122 ? -28.890 2.115 3.773 1.00 92.12 122 LYS A C 1
ATOM 975 O O . LYS A 1 122 ? -29.916 2.244 3.118 1.00 92.12 122 LYS A O 1
ATOM 980 N N . ASP A 1 123 ? -27.927 3.032 3.798 1.00 92.06 123 ASP A N 1
ATOM 981 C CA . ASP A 1 123 ? -28.023 4.340 3.134 1.00 92.06 123 ASP A CA 1
ATOM 982 C C . ASP A 1 123 ? -26.927 4.564 2.079 1.00 92.06 123 ASP A C 1
ATOM 984 O O . ASP A 1 123 ? -26.879 5.619 1.457 1.00 92.06 123 ASP A O 1
ATOM 988 N N . SER A 1 124 ? -26.068 3.565 1.832 1.00 90.94 124 SER A N 1
ATOM 989 C CA . SER A 1 124 ? -24.942 3.636 0.884 1.00 90.94 124 SER A CA 1
ATOM 990 C C . SER A 1 124 ? -23.917 4.735 1.189 1.00 90.94 124 SER A C 1
ATOM 992 O O . SER A 1 124 ? -23.079 5.043 0.334 1.00 90.94 124 SER A O 1
ATOM 994 N N . SER A 1 125 ? -23.946 5.292 2.406 1.00 92.81 125 SER A N 1
ATOM 995 C CA . SER A 1 125 ? -22.974 6.276 2.877 1.00 92.81 125 SER A CA 1
ATOM 996 C C . SER A 1 125 ? -21.552 5.724 2.818 1.00 92.81 125 SER A C 1
ATOM 998 O O . SER A 1 125 ? -21.320 4.541 3.084 1.00 92.81 125 SER A O 1
ATOM 1000 N N . ASN A 1 126 ? -20.597 6.597 2.489 1.00 94.94 126 ASN A N 1
ATOM 1001 C CA . ASN A 1 126 ? -19.176 6.267 2.464 1.00 94.94 126 ASN A CA 1
ATOM 1002 C C . ASN A 1 126 ? -18.666 6.079 3.900 1.00 94.94 126 ASN A C 1
ATOM 1004 O O . ASN A 1 126 ? -18.500 7.051 4.642 1.00 94.94 126 ASN A O 1
ATOM 1008 N N . LEU A 1 127 ? -18.424 4.829 4.293 1.00 96.62 127 LEU A N 1
ATOM 1009 C CA . LEU A 1 127 ? -17.955 4.518 5.639 1.00 96.62 127 LEU A CA 1
ATOM 1010 C C . LEU A 1 127 ? -16.462 4.804 5.817 1.00 96.62 127 LEU A C 1
ATOM 1012 O O . LEU A 1 127 ? -16.029 4.965 6.951 1.00 96.62 127 LEU A O 1
ATOM 1016 N N . GLU A 1 128 ? -15.685 4.923 4.740 1.00 96.44 128 GLU A N 1
ATOM 1017 C CA . GLU A 1 128 ? -14.240 5.190 4.798 1.00 96.44 128 GLU A CA 1
ATOM 1018 C C . GLU A 1 128 ? -13.944 6.592 5.319 1.00 96.44 128 GLU A C 1
ATOM 1020 O O . GLU A 1 128 ? -13.078 6.769 6.169 1.00 96.44 128 GLU A O 1
ATOM 1025 N N . VAL A 1 129 ? -14.702 7.589 4.859 1.00 95.62 129 VAL A N 1
ATOM 1026 C CA . VAL A 1 129 ? -14.565 8.976 5.331 1.00 95.62 129 VAL A CA 1
ATOM 1027 C C . VAL A 1 129 ? -14.949 9.081 6.807 1.00 95.62 129 VAL A C 1
ATOM 1029 O O . VAL A 1 129 ? -14.252 9.724 7.592 1.00 95.62 129 VAL A O 1
ATOM 1032 N N . LEU A 1 130 ? -16.032 8.405 7.206 1.00 96.75 130 LEU A N 1
ATOM 1033 C CA . LEU A 1 130 ? -16.445 8.337 8.609 1.00 96.75 130 LEU A CA 1
ATOM 1034 C C . LEU A 1 130 ? -15.403 7.617 9.468 1.00 96.75 130 LEU A C 1
ATOM 1036 O O . LEU A 1 130 ? -15.139 8.042 10.591 1.00 96.75 130 LEU A O 1
ATOM 1040 N N . ALA A 1 131 ? -14.802 6.555 8.935 1.00 97.56 131 ALA A N 1
ATOM 1041 C CA . ALA A 1 131 ? -13.724 5.830 9.581 1.00 97.56 131 ALA A CA 1
ATOM 1042 C C . ALA A 1 131 ? -12.500 6.734 9.774 1.00 97.56 131 ALA A C 1
ATOM 1044 O O . ALA A 1 131 ? -12.033 6.844 10.904 1.00 97.56 131 ALA A O 1
ATOM 1045 N N . LYS A 1 132 ? -12.047 7.460 8.736 1.00 96.75 132 LYS A N 1
ATOM 1046 C CA . LYS A 1 132 ? -10.921 8.405 8.847 1.00 96.75 132 LYS A CA 1
ATOM 1047 C C . LYS A 1 132 ? -11.162 9.442 9.941 1.00 96.75 132 LYS A C 1
ATOM 1049 O O . LYS A 1 132 ? -10.317 9.633 10.808 1.00 96.75 132 LYS A O 1
ATOM 1054 N N . HIS A 1 133 ? -12.339 10.065 9.945 1.00 96.69 133 HIS A N 1
ATOM 1055 C CA . HIS A 1 133 ? -12.692 11.041 10.975 1.00 96.69 133 HIS A CA 1
ATOM 1056 C C . HIS A 1 133 ? -12.701 10.421 12.383 1.00 96.69 133 HIS A C 1
ATOM 1058 O O . HIS A 1 133 ? -12.212 11.025 13.337 1.00 96.69 133 HIS A O 1
ATOM 1064 N N . ALA A 1 134 ? -13.228 9.201 12.527 1.00 97.31 134 ALA A N 1
ATOM 1065 C CA . ALA A 1 134 ? -13.224 8.490 13.800 1.00 97.31 134 ALA A CA 1
ATOM 1066 C C . ALA A 1 134 ? -11.803 8.115 14.253 1.00 97.31 134 ALA A C 1
ATOM 1068 O O . ALA A 1 134 ? -11.512 8.209 15.445 1.00 97.31 134 ALA A O 1
ATOM 1069 N N . LEU A 1 135 ? -10.916 7.725 13.332 1.00 97.69 135 LEU A N 1
ATOM 1070 C CA . LEU A 1 135 ? -9.509 7.462 13.624 1.00 97.69 135 LEU A CA 1
ATOM 1071 C C . LEU A 1 135 ? -8.823 8.723 14.152 1.00 97.69 135 LEU A C 1
ATOM 1073 O O . LEU A 1 135 ? -8.262 8.676 15.244 1.00 97.69 135 LEU A O 1
ATOM 1077 N N . GLY A 1 136 ? -8.947 9.852 13.447 1.00 97.25 136 GLY A N 1
ATOM 1078 C CA . GLY A 1 136 ? -8.343 11.117 13.871 1.00 97.25 136 GLY A CA 1
ATOM 1079 C C . GLY A 1 136 ? -8.857 11.606 15.225 1.00 97.25 136 GLY A C 1
ATOM 1080 O O . GLY A 1 136 ? -8.082 12.021 16.083 1.00 97.25 136 GLY A O 1
ATOM 1081 N N . ALA A 1 137 ? -10.153 11.434 15.502 1.00 97.38 137 ALA A N 1
ATOM 1082 C CA . ALA A 1 137 ? -10.723 11.742 16.815 1.00 97.38 137 ALA A CA 1
ATOM 1083 C C . ALA A 1 137 ? -10.160 10.871 17.961 1.00 97.38 137 ALA A C 1
ATOM 1085 O O . ALA A 1 137 ? -10.219 11.278 19.120 1.00 97.38 137 ALA A O 1
ATOM 1086 N N . ASN A 1 138 ? -9.625 9.681 17.660 1.00 97.50 138 ASN A N 1
ATOM 1087 C CA . ASN A 1 138 ? -9.107 8.727 18.646 1.00 97.50 138 ASN A CA 1
ATOM 1088 C C . ASN A 1 138 ? -7.578 8.532 18.578 1.00 97.50 138 ASN A C 1
ATOM 1090 O O . ASN A 1 138 ? -7.036 7.746 19.361 1.00 97.50 138 ASN A O 1
ATOM 1094 N N . ILE A 1 139 ? -6.868 9.241 17.691 1.00 96.94 139 ILE A N 1
ATOM 1095 C CA . ILE A 1 139 ? -5.469 8.938 17.357 1.00 96.94 139 ILE A CA 1
ATOM 1096 C C . ILE A 1 139 ? -4.537 9.029 18.566 1.00 96.94 139 ILE A C 1
ATOM 1098 O O . ILE A 1 139 ? -3.721 8.138 18.781 1.00 96.94 139 ILE A O 1
ATOM 1102 N N . ALA A 1 140 ? -4.711 10.034 19.428 1.00 96.75 140 ALA A N 1
ATOM 1103 C CA . ALA A 1 140 ? -3.873 10.209 20.614 1.00 96.75 140 ALA A CA 1
ATOM 1104 C C . ALA A 1 140 ? -3.942 8.999 21.568 1.00 96.75 140 ALA A C 1
ATOM 1106 O O . ALA A 1 140 ? -2.919 8.546 22.082 1.00 96.75 140 ALA A O 1
ATOM 1107 N N . GLY A 1 141 ? -5.141 8.442 21.775 1.00 96.94 141 GLY A N 1
ATOM 1108 C CA . GLY A 1 141 ? -5.330 7.252 22.608 1.00 96.94 141 GLY A CA 1
ATOM 1109 C C . GLY A 1 141 ? -4.772 5.988 21.954 1.00 96.94 141 GLY A C 1
ATOM 1110 O O . GLY A 1 141 ? -4.166 5.159 22.631 1.00 96.94 141 GLY A O 1
ATOM 1111 N N . ILE A 1 142 ? -4.921 5.869 20.633 1.00 97.06 142 ILE A N 1
ATOM 1112 C CA . ILE A 1 142 ? -4.383 4.750 19.853 1.00 97.06 142 ILE A CA 1
ATOM 1113 C C . ILE A 1 142 ? -2.852 4.749 19.901 1.00 97.06 142 ILE A C 1
ATOM 1115 O O . ILE A 1 142 ? -2.263 3.713 20.198 1.00 97.06 142 ILE A O 1
ATOM 1119 N N . LEU A 1 143 ? -2.204 5.901 19.704 1.00 95.44 143 LEU A N 1
ATOM 1120 C CA . LEU A 1 143 ? -0.746 6.036 19.792 1.00 95.44 143 LEU A CA 1
ATOM 1121 C C . LEU A 1 143 ? -0.224 5.732 21.206 1.00 95.44 143 LEU A C 1
ATOM 1123 O O . LEU A 1 143 ? 0.788 5.051 21.365 1.00 95.44 143 LEU A O 1
ATOM 1127 N N . ALA A 1 144 ? -0.929 6.171 22.253 1.00 95.06 144 ALA A N 1
ATOM 1128 C CA . ALA A 1 144 ? -0.570 5.839 23.632 1.00 95.06 144 ALA A CA 1
ATOM 1129 C C . ALA A 1 144 ? -0.664 4.324 23.911 1.00 95.06 144 ALA A C 1
ATOM 1131 O O . ALA A 1 144 ? 0.224 3.748 24.548 1.00 95.06 144 ALA A O 1
ATOM 1132 N N . ALA A 1 145 ? -1.711 3.665 23.405 1.00 94.88 145 ALA A N 1
ATOM 1133 C CA . ALA A 1 145 ? -1.877 2.219 23.521 1.00 94.88 145 ALA A CA 1
ATOM 1134 C C . ALA A 1 145 ? -0.817 1.456 22.711 1.00 94.88 145 ALA A C 1
ATOM 1136 O O . ALA A 1 145 ? -0.222 0.510 23.225 1.00 94.88 145 ALA A O 1
ATOM 1137 N N . TYR A 1 146 ? -0.523 1.910 21.490 1.00 93.50 146 TYR A N 1
ATOM 1138 C CA . TYR A 1 146 ? 0.531 1.368 20.635 1.00 93.50 146 TYR A CA 1
ATOM 1139 C C . TYR A 1 146 ? 1.896 1.408 21.338 1.00 93.50 146 TYR A C 1
ATOM 1141 O O . TYR A 1 146 ? 2.552 0.381 21.483 1.00 93.50 146 TYR A O 1
ATOM 1149 N N . ASN A 1 147 ? 2.289 2.569 21.868 1.00 90.81 147 ASN A N 1
ATOM 1150 C CA . ASN A 1 147 ? 3.562 2.734 22.577 1.00 90.81 147 ASN A CA 1
ATOM 1151 C C . ASN A 1 147 ? 3.634 1.864 23.841 1.00 90.81 147 ASN A C 1
ATOM 1153 O O . ASN A 1 147 ? 4.688 1.329 24.186 1.00 90.81 147 ASN A O 1
ATOM 1157 N N . THR A 1 148 ? 2.507 1.694 24.536 1.00 91.38 148 THR A N 1
ATOM 1158 C CA . THR A 1 148 ? 2.411 0.776 25.680 1.00 91.38 148 THR A CA 1
ATOM 1159 C C . THR A 1 148 ? 2.648 -0.672 25.250 1.00 91.38 148 THR A C 1
ATOM 1161 O O . THR A 1 148 ? 3.409 -1.384 25.907 1.00 91.38 148 THR A O 1
ATOM 1164 N N . ALA A 1 149 ? 2.048 -1.090 24.132 1.00 89.88 149 ALA A N 1
ATOM 1165 C CA . ALA A 1 149 ? 2.224 -2.422 23.567 1.00 89.88 149 ALA A CA 1
ATOM 1166 C C . ALA A 1 149 ? 3.677 -2.664 23.134 1.00 89.88 149 ALA A C 1
ATOM 1168 O O . ALA A 1 149 ? 4.274 -3.638 23.579 1.00 89.88 149 ALA A O 1
ATOM 1169 N N . VAL A 1 150 ? 4.290 -1.749 22.375 1.00 87.62 150 VAL A N 1
ATOM 1170 C CA . VAL A 1 150 ? 5.704 -1.848 21.964 1.00 87.62 150 VAL A CA 1
ATOM 1171 C C . VAL A 1 150 ? 6.630 -1.982 23.176 1.00 87.62 150 VAL A C 1
ATOM 1173 O O . VAL A 1 150 ? 7.460 -2.885 23.227 1.00 87.62 150 VAL A O 1
ATOM 1176 N N . ASN A 1 151 ? 6.443 -1.153 24.208 1.00 86.81 151 ASN A N 1
ATOM 1177 C CA . ASN A 1 151 ? 7.235 -1.235 25.439 1.00 86.81 151 ASN A CA 1
ATOM 1178 C C . ASN A 1 151 ? 7.068 -2.563 26.189 1.00 86.81 151 ASN A C 1
ATOM 1180 O O . ASN A 1 151 ? 7.986 -2.991 26.890 1.00 86.81 151 ASN A O 1
ATOM 1184 N N . TYR A 1 152 ? 5.895 -3.190 26.106 1.00 87.31 152 TYR A N 1
ATOM 1185 C CA . TYR A 1 152 ? 5.666 -4.519 26.663 1.00 87.31 152 TYR A CA 1
ATOM 1186 C C . TYR A 1 152 ? 6.376 -5.598 25.836 1.00 87.31 152 TYR A C 1
ATOM 1188 O O . TYR A 1 152 ? 7.070 -6.437 26.408 1.00 87.31 152 TYR A O 1
ATOM 1196 N N . LEU A 1 153 ? 6.270 -5.540 24.506 1.00 85.62 153 LEU A N 1
ATOM 1197 C CA . LEU A 1 153 ? 6.904 -6.493 23.593 1.00 85.62 153 LEU A CA 1
ATOM 1198 C C . LEU A 1 153 ? 8.434 -6.472 23.706 1.00 85.62 153 LEU A C 1
ATOM 1200 O O . LEU A 1 153 ? 9.049 -7.526 23.859 1.00 85.62 153 LEU A O 1
ATOM 1204 N N . LEU A 1 154 ? 9.039 -5.283 23.791 1.00 82.56 154 LEU A N 1
ATOM 1205 C CA . LEU A 1 154 ? 10.485 -5.112 23.996 1.00 82.56 154 LEU A CA 1
ATOM 1206 C C . LEU A 1 154 ? 11.007 -5.717 25.312 1.00 82.56 154 LEU A C 1
ATOM 1208 O O . LEU A 1 154 ? 12.204 -5.961 25.443 1.00 82.56 154 LEU A O 1
ATOM 1212 N N . LYS A 1 155 ? 10.136 -5.985 26.294 1.00 83.31 155 LYS A N 1
ATOM 1213 C CA . LYS A 1 155 ? 10.499 -6.635 27.568 1.00 83.31 155 LYS A CA 1
ATOM 1214 C C . LYS A 1 155 ? 10.449 -8.168 27.509 1.00 83.31 155 LYS A C 1
ATOM 1216 O O . LYS A 1 155 ? 10.543 -8.807 28.555 1.00 83.31 155 LYS A O 1
ATOM 1221 N N . GLY A 1 156 ? 10.308 -8.750 26.318 1.00 76.75 156 GLY A N 1
ATOM 1222 C CA . GLY A 1 156 ? 10.202 -10.198 26.112 1.00 76.75 156 GLY A CA 1
ATOM 1223 C C . GLY A 1 156 ? 8.761 -10.690 25.969 1.00 76.75 156 GLY A C 1
ATOM 1224 O O . GLY A 1 156 ? 8.444 -11.791 26.416 1.00 76.75 156 GLY A O 1
ATOM 1225 N N . GLY A 1 157 ? 7.880 -9.862 25.401 1.00 74.44 157 GLY A N 1
ATOM 1226 C CA . GLY A 1 157 ? 6.534 -10.285 25.010 1.00 74.44 157 GLY A CA 1
ATOM 1227 C C . GLY A 1 157 ? 6.548 -11.260 23.824 1.00 74.44 157 GLY A C 1
ATOM 1228 O O . GLY A 1 157 ? 7.597 -11.553 23.256 1.00 74.44 157 GLY A O 1
ATOM 1229 N N . ALA A 1 158 ? 5.371 -11.778 23.466 1.00 75.19 158 ALA A N 1
ATOM 1230 C CA . ALA A 1 158 ? 5.209 -12.652 22.304 1.00 75.19 158 ALA A CA 1
ATOM 1231 C C . ALA A 1 158 ? 5.512 -11.913 20.992 1.00 75.19 158 ALA A C 1
ATOM 1233 O O . ALA A 1 158 ? 5.260 -10.717 20.889 1.00 75.19 158 ALA A O 1
ATOM 1234 N N . ASP A 1 159 ? 6.018 -12.634 19.995 1.00 71.81 159 ASP A N 1
ATOM 1235 C CA . ASP A 1 159 ? 6.383 -12.038 18.713 1.00 71.81 159 ASP A CA 1
ATOM 1236 C C . ASP A 1 159 ? 5.137 -11.695 17.880 1.00 71.81 159 ASP A C 1
ATOM 1238 O O . ASP A 1 159 ? 4.258 -12.539 17.664 1.00 71.81 159 ASP A O 1
ATOM 1242 N N . HIS A 1 160 ? 5.037 -10.434 17.466 1.00 79.62 160 HIS A N 1
ATOM 1243 C CA . HIS A 1 160 ? 3.899 -9.879 16.743 1.00 79.62 160 HIS A CA 1
ATOM 1244 C C . HIS A 1 160 ? 4.373 -8.788 15.780 1.00 79.62 160 HIS A C 1
ATOM 1246 O O . HIS A 1 160 ? 4.975 -7.805 16.207 1.00 79.62 160 HIS A O 1
ATOM 1252 N N . ASP A 1 161 ? 3.986 -8.902 14.509 1.00 78.81 161 ASP A N 1
ATOM 1253 C CA . ASP A 1 161 ? 4.427 -7.972 13.458 1.00 78.81 161 ASP A CA 1
ATOM 1254 C C . ASP A 1 161 ? 3.480 -6.781 13.250 1.00 78.81 161 ASP A C 1
ATOM 1256 O O . ASP A 1 161 ? 3.832 -5.782 12.618 1.00 78.81 161 ASP A O 1
ATOM 1260 N N . ILE A 1 162 ? 2.238 -6.886 13.735 1.00 87.56 162 ILE A N 1
ATOM 1261 C CA . ILE A 1 162 ? 1.153 -5.955 13.411 1.00 87.56 162 ILE A CA 1
ATOM 1262 C C . ILE A 1 162 ? 0.385 -5.542 14.669 1.00 87.56 162 ILE A C 1
ATOM 1264 O O . ILE A 1 162 ? -0.058 -6.376 15.458 1.00 87.56 162 ILE A O 1
ATOM 1268 N N . ALA A 1 163 ? 0.149 -4.238 14.807 1.00 91.06 163 ALA A N 1
ATOM 1269 C CA . ALA A 1 163 ? -0.775 -3.662 15.772 1.00 91.06 163 ALA A CA 1
ATOM 1270 C C . ALA A 1 163 ? -2.147 -3.449 15.126 1.00 91.06 163 ALA A C 1
ATOM 1272 O O . ALA A 1 163 ? -2.237 -2.922 14.018 1.00 91.06 163 ALA A O 1
ATOM 1273 N N . LEU A 1 164 ? -3.218 -3.798 15.844 1.00 95.38 164 LEU A N 1
ATOM 1274 C CA . LEU A 1 164 ? -4.597 -3.572 15.411 1.00 95.38 164 LEU A CA 1
ATOM 1275 C C . LEU A 1 164 ? -5.271 -2.492 16.253 1.00 95.38 164 LEU A C 1
ATOM 1277 O O . LEU A 1 164 ? -5.299 -2.578 17.480 1.00 95.38 164 LEU A O 1
ATOM 1281 N N . ALA A 1 165 ? -5.900 -1.526 15.588 1.00 96.75 165 ALA A N 1
ATOM 1282 C CA . ALA A 1 165 ? -6.756 -0.532 16.222 1.00 96.75 165 ALA A CA 1
ATOM 1283 C C . ALA A 1 165 ? -8.194 -0.690 15.717 1.00 96.75 165 ALA A C 1
ATOM 1285 O O . ALA A 1 165 ? -8.468 -0.624 14.521 1.00 96.75 165 ALA A O 1
ATOM 1286 N N . ARG A 1 166 ? -9.135 -0.915 16.637 1.00 97.81 166 ARG A N 1
ATOM 1287 C CA . ARG A 1 166 ? -10.560 -1.073 16.317 1.00 97.81 166 ARG A CA 1
ATOM 1288 C C . ARG A 1 166 ? -11.316 0.152 16.797 1.00 97.81 166 ARG A C 1
ATOM 1290 O O . ARG A 1 166 ? -11.454 0.360 17.999 1.00 97.81 166 ARG A O 1
ATOM 1297 N N . VAL A 1 167 ? -11.800 0.949 15.854 1.00 98.12 167 VAL A N 1
ATOM 1298 C CA . VAL A 1 167 ? -12.408 2.250 16.130 1.00 98.12 167 VAL A CA 1
ATOM 1299 C C . VAL A 1 167 ? -13.910 2.180 15.852 1.00 98.12 167 VAL A C 1
ATOM 1301 O O . VAL A 1 167 ? -14.313 1.912 14.715 1.00 98.12 167 VAL A O 1
ATOM 1304 N N . PRO A 1 168 ? -14.771 2.379 16.865 1.00 97.44 168 PRO A N 1
ATOM 1305 C CA . PRO A 1 168 ? -16.209 2.426 16.651 1.00 97.44 168 PRO A CA 1
ATOM 1306 C C . PRO A 1 168 ? -16.594 3.698 15.889 1.00 97.44 168 PRO A C 1
ATOM 1308 O O . PRO A 1 168 ? -16.089 4.783 16.168 1.00 97.44 168 PRO A O 1
ATOM 1311 N N . LEU A 1 169 ? -17.539 3.575 14.959 1.00 96.38 169 LEU A N 1
ATOM 1312 C CA . LEU A 1 169 ? -18.103 4.703 14.220 1.00 96.38 169 LEU A CA 1
ATOM 1313 C C . LEU A 1 169 ? -19.611 4.525 14.029 1.00 96.38 169 LEU A C 1
ATOM 1315 O O . LEU A 1 169 ? -20.133 3.408 14.023 1.00 96.38 169 LEU A O 1
ATOM 1319 N N . THR A 1 170 ? -20.320 5.643 13.894 1.00 96.12 170 THR A N 1
ATOM 1320 C CA . THR A 1 170 ? -21.774 5.659 13.699 1.00 96.12 170 THR A CA 1
ATOM 1321 C C . THR A 1 170 ? -22.099 6.305 12.360 1.00 96.12 170 THR A C 1
ATOM 1323 O O . THR A 1 170 ? -21.647 7.409 12.072 1.00 96.12 170 THR A O 1
ATOM 1326 N N . CYS A 1 171 ? -22.871 5.601 11.539 1.00 96.19 171 CYS A N 1
ATOM 1327 C CA . CYS A 1 171 ? -23.354 6.080 10.251 1.00 96.19 171 CYS A CA 1
ATOM 1328 C C . CYS A 1 171 ? -24.545 7.040 10.432 1.00 96.19 171 CYS A C 1
ATOM 1330 O O . CYS A 1 171 ? -25.274 6.952 11.422 1.00 96.19 171 CYS A O 1
ATOM 1332 N N . SER A 1 172 ? -24.794 7.911 9.451 1.00 94.06 172 SER A N 1
ATOM 1333 C CA . SER A 1 172 ? -25.951 8.819 9.394 1.00 94.06 172 SER A CA 1
ATOM 1334 C C . SER A 1 172 ? -27.295 8.108 9.539 1.00 94.06 172 SER A C 1
ATOM 1336 O O . SER A 1 172 ? -28.213 8.648 10.151 1.00 94.06 172 SER A O 1
ATOM 1338 N N . CYS A 1 173 ? -27.413 6.870 9.054 1.00 94.69 173 CYS A N 1
ATOM 1339 C CA . CYS A 1 173 ? -28.611 6.052 9.242 1.00 94.69 173 CYS A CA 1
ATOM 1340 C C . CYS A 1 173 ? -28.774 5.480 10.670 1.00 94.69 173 CYS A C 1
ATOM 1342 O O . CYS A 1 173 ? -29.623 4.614 10.890 1.00 94.69 173 CYS A O 1
ATOM 1344 N N . GLY A 1 174 ? -27.906 5.849 11.620 1.00 94.62 174 GLY A N 1
ATOM 1345 C CA . GLY A 1 174 ? -27.848 5.284 12.973 1.00 94.62 174 GLY A CA 1
ATOM 1346 C C . GLY A 1 174 ? -27.200 3.895 13.060 1.00 94.62 174 GLY A C 1
ATOM 1347 O O . GLY A 1 174 ? -27.230 3.263 14.116 1.00 94.62 174 GLY A O 1
ATOM 1348 N N . GLY A 1 175 ? -26.634 3.387 11.959 1.00 94.44 175 GLY A N 1
ATOM 1349 C CA . GLY A 1 175 ? -25.899 2.121 11.935 1.00 94.44 175 GLY A CA 1
ATOM 1350 C C . GLY A 1 175 ? -24.611 2.214 12.752 1.00 94.44 175 GLY A C 1
ATOM 1351 O O . GLY A 1 175 ? -23.880 3.195 12.635 1.00 94.44 175 GLY A O 1
ATOM 1352 N N . LYS A 1 176 ? -24.329 1.203 13.580 1.00 96.69 176 LYS A N 1
ATOM 1353 C CA . LYS A 1 176 ? -23.069 1.101 14.327 1.00 96.69 176 LYS A CA 1
ATOM 1354 C C . LYS A 1 176 ? -22.105 0.208 13.564 1.00 96.69 176 LYS A C 1
ATOM 1356 O O . LYS A 1 176 ? -22.458 -0.920 13.229 1.00 96.69 176 LYS A O 1
ATOM 1361 N N . HIS A 1 177 ? -20.901 0.711 13.347 1.00 97.56 177 HIS A N 1
ATOM 1362 C CA . HIS A 1 177 ? -19.839 0.029 12.625 1.00 97.56 177 HIS A CA 1
ATOM 1363 C C . HIS A 1 177 ? -18.545 0.077 13.440 1.00 97.56 177 HIS A C 1
ATOM 1365 O O . HIS A 1 177 ? -18.415 0.806 14.428 1.00 97.56 177 HIS A O 1
ATOM 1371 N N . THR A 1 178 ? -17.570 -0.722 13.037 1.00 98.12 178 THR A N 1
ATOM 1372 C CA . THR A 1 178 ? -16.225 -0.723 13.606 1.00 98.12 178 THR A CA 1
ATOM 1373 C C . THR A 1 178 ? -15.235 -0.764 12.464 1.00 98.12 178 THR A C 1
ATOM 1375 O O . THR A 1 178 ? -15.221 -1.732 11.707 1.00 98.12 178 THR A O 1
ATOM 1378 N N . ALA A 1 179 ? -14.423 0.279 12.349 1.00 98.19 179 ALA A N 1
ATOM 1379 C CA . ALA A 1 179 ? -13.292 0.294 11.441 1.00 98.19 179 ALA A CA 1
ATOM 1380 C C . ALA A 1 179 ? -12.111 -0.429 12.093 1.00 98.19 179 ALA A C 1
ATOM 1382 O O . ALA A 1 179 ? -11.793 -0.187 13.260 1.00 98.19 179 ALA A O 1
ATOM 1383 N N . THR A 1 180 ? -11.489 -1.333 11.347 1.00 98.25 180 THR A N 1
ATOM 1384 C CA . THR A 1 180 ? -10.290 -2.059 11.756 1.00 98.25 180 THR A CA 1
ATOM 1385 C C . THR A 1 180 ? -9.108 -1.500 10.989 1.00 98.25 180 THR A C 1
ATOM 1387 O O . THR A 1 180 ? -9.034 -1.611 9.765 1.00 98.25 180 THR A O 1
ATOM 1390 N N . TYR A 1 181 ? -8.193 -0.911 11.740 1.00 97.50 181 TYR A N 1
ATOM 1391 C CA . TYR A 1 181 ? -6.945 -0.350 11.267 1.00 97.50 181 TYR A CA 1
ATOM 1392 C C . TYR A 1 181 ? -5.777 -1.225 11.675 1.00 97.50 181 TYR A C 1
ATOM 1394 O O . TYR A 1 181 ? -5.838 -1.894 12.712 1.00 97.50 181 TYR A O 1
ATOM 1402 N N . TYR A 1 182 ? -4.700 -1.166 10.901 1.00 94.56 182 TYR A N 1
ATOM 1403 C CA . TYR A 1 182 ? -3.455 -1.815 11.262 1.00 94.56 182 TYR A CA 1
ATOM 1404 C C . TYR A 1 182 ? -2.228 -0.976 10.913 1.00 94.56 182 TYR A C 1
ATOM 1406 O O . TYR A 1 182 ? -2.248 -0.181 9.977 1.00 94.56 182 TYR A O 1
ATOM 1414 N N . ALA A 1 183 ? -1.168 -1.173 11.687 1.00 91.06 183 ALA A N 1
ATOM 1415 C CA . ALA A 1 183 ? 0.162 -0.626 11.449 1.00 91.06 183 ALA A CA 1
ATOM 1416 C C . ALA A 1 183 ? 1.202 -1.687 11.825 1.00 91.06 183 ALA A C 1
ATOM 1418 O O . ALA A 1 183 ? 0.923 -2.558 12.656 1.00 91.06 183 ALA A O 1
ATOM 1419 N N . ARG A 1 184 ? 2.395 -1.632 11.226 1.00 84.56 184 ARG A N 1
ATOM 1420 C CA . ARG A 1 184 ? 3.502 -2.504 11.643 1.00 84.56 184 ARG A CA 1
ATOM 1421 C C . ARG A 1 184 ? 3.926 -2.169 13.071 1.00 84.56 184 ARG A C 1
ATOM 1423 O O . ARG A 1 184 ? 3.949 -1.001 13.457 1.00 84.56 184 ARG A O 1
ATOM 1430 N N . LEU A 1 185 ? 4.260 -3.198 13.843 1.00 83.25 185 LEU A N 1
ATOM 1431 C CA . LEU A 1 185 ? 4.905 -3.034 15.139 1.00 83.25 185 LEU A CA 1
ATOM 1432 C C . LEU A 1 185 ? 6.394 -2.771 14.915 1.00 83.25 185 LEU A C 1
ATOM 1434 O O . LEU A 1 185 ? 7.176 -3.683 14.681 1.00 83.25 185 LEU A O 1
ATOM 1438 N N . ALA A 1 186 ? 6.780 -1.504 14.993 1.00 76.69 186 ALA A N 1
ATOM 1439 C CA . ALA A 1 186 ? 8.175 -1.090 14.997 1.00 76.69 186 ALA A CA 1
ATOM 1440 C C . ALA A 1 186 ? 8.827 -1.475 16.337 1.00 76.69 186 ALA A C 1
ATOM 1442 O O . ALA A 1 186 ? 8.644 -0.795 17.353 1.00 76.69 186 ALA A O 1
ATOM 1443 N N . LEU A 1 187 ? 9.558 -2.591 16.348 1.00 69.50 187 LEU A N 1
ATOM 1444 C CA . LEU A 1 187 ? 10.361 -3.041 17.484 1.00 69.50 187 LEU A CA 1
ATOM 1445 C C . LEU A 1 187 ? 11.819 -2.595 17.275 1.00 69.50 187 LEU A C 1
ATOM 1447 O O . LEU A 1 187 ? 12.449 -2.957 16.287 1.00 69.50 187 LEU A O 1
ATOM 1451 N N . GLY A 1 188 ? 12.381 -1.819 18.206 1.00 63.62 188 GLY A N 1
ATOM 1452 C CA . GLY A 1 188 ? 13.796 -1.421 18.166 1.00 63.62 188 GLY A CA 1
ATOM 1453 C C . GLY A 1 188 ? 14.046 -0.042 17.544 1.00 63.62 188 GLY A C 1
ATOM 1454 O O . GLY A 1 188 ? 13.589 0.958 18.090 1.00 63.62 188 GLY A O 1
ATOM 1455 N N . THR A 1 189 ? 14.845 0.025 16.472 1.00 50.00 189 THR A N 1
ATOM 1456 C CA . THR A 1 189 ? 15.326 1.279 15.847 1.00 50.00 189 THR A CA 1
ATOM 1457 C C . THR A 1 189 ? 14.377 1.862 14.800 1.00 50.00 189 THR A C 1
ATOM 1459 O O . THR A 1 189 ? 14.590 2.984 14.336 1.00 50.00 189 THR A O 1
ATOM 1462 N N . GLU A 1 190 ? 13.331 1.130 14.420 1.00 63.38 190 GLU A N 1
ATOM 1463 C CA . GLU A 1 190 ? 12.330 1.622 13.482 1.00 63.38 190 GLU A CA 1
ATOM 1464 C C . GLU A 1 190 ? 11.392 2.641 14.140 1.00 63.38 190 GLU A C 1
ATOM 1466 O O . GLU A 1 190 ? 11.012 2.531 15.306 1.00 63.38 190 GLU A O 1
ATOM 1471 N N . SER A 1 191 ? 11.002 3.656 13.370 1.00 69.44 191 SER A N 1
ATOM 1472 C CA . SER A 1 191 ? 10.013 4.637 13.814 1.00 69.44 191 SER A CA 1
ATOM 1473 C C . SER A 1 191 ? 8.618 4.018 13.731 1.00 69.44 191 SER A C 1
ATOM 1475 O O . SER A 1 191 ? 8.189 3.610 12.654 1.00 69.44 191 SER A O 1
ATOM 1477 N N . GLY A 1 192 ? 7.914 3.944 14.862 1.00 80.31 192 GLY A N 1
ATOM 1478 C CA . GLY A 1 192 ? 6.502 3.558 14.890 1.00 80.31 192 GLY A CA 1
ATOM 1479 C C . GLY A 1 192 ? 5.578 4.617 14.266 1.00 80.31 192 GLY A C 1
ATOM 1480 O O . GLY A 1 192 ? 6.038 5.708 13.921 1.00 80.31 192 GLY A O 1
ATOM 1481 N N . PRO A 1 193 ? 4.269 4.327 14.157 1.00 88.56 193 PRO A N 1
ATOM 1482 C CA . PRO A 1 193 ? 3.279 5.293 13.710 1.00 88.56 193 PRO A CA 1
ATOM 1483 C C . PRO A 1 193 ? 3.303 6.543 14.597 1.00 88.56 193 PRO A C 1
ATOM 1485 O O . PRO A 1 193 ? 3.401 6.470 15.824 1.00 88.56 193 PRO A O 1
ATOM 1488 N N . SER A 1 194 ? 3.187 7.695 13.952 1.00 87.94 194 SER A N 1
ATOM 1489 C CA . SER A 1 194 ? 3.211 9.030 14.552 1.00 87.94 194 SER A CA 1
ATOM 1490 C C . SER A 1 194 ? 1.914 9.807 14.316 1.00 87.94 194 SER A C 1
ATOM 1492 O O . SER A 1 194 ? 1.624 10.771 15.027 1.00 87.94 194 SER A O 1
ATOM 1494 N N . SER A 1 195 ? 1.118 9.377 13.336 1.00 90.81 195 SER A N 1
ATOM 1495 C CA . SER A 1 195 ? -0.092 10.043 12.871 1.00 90.81 195 SER A CA 1
ATOM 1496 C C . SER A 1 195 ? -1.157 9.034 12.433 1.00 90.81 195 SER A C 1
ATOM 1498 O O . SER A 1 195 ? -0.918 7.830 12.364 1.00 90.81 195 SER A O 1
ATOM 1500 N N . GLU A 1 196 ? -2.357 9.527 12.136 1.00 90.44 196 GLU A N 1
ATOM 1501 C CA . GLU A 1 196 ? -3.452 8.716 11.589 1.00 90.44 196 GLU A CA 1
ATOM 1502 C C . GLU A 1 196 ? -3.165 8.164 10.187 1.00 90.44 196 GLU A C 1
ATOM 1504 O O . GLU A 1 196 ? -3.668 7.096 9.848 1.00 90.44 19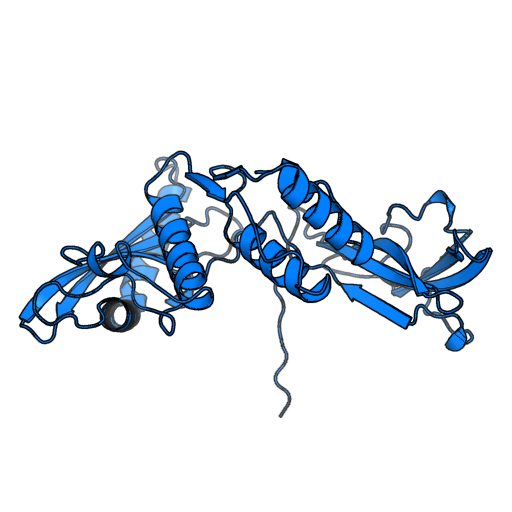6 GLU A O 1
ATOM 1509 N N . ASP A 1 197 ? -2.337 8.849 9.393 1.00 89.00 197 ASP A N 1
ATOM 1510 C CA . ASP A 1 197 ? -1.998 8.418 8.034 1.00 89.00 197 ASP A CA 1
ATOM 1511 C C . ASP A 1 197 ? -1.039 7.207 8.034 1.00 89.00 197 ASP A C 1
ATOM 1513 O O . ASP A 1 197 ? -0.941 6.503 7.030 1.00 89.00 197 ASP A O 1
ATOM 1517 N N . ASP A 1 198 ? -0.412 6.901 9.179 1.00 89.62 198 ASP A N 1
ATOM 1518 C CA . ASP A 1 198 ? 0.437 5.715 9.371 1.00 89.62 198 ASP A CA 1
ATOM 1519 C C . ASP A 1 198 ? -0.378 4.424 9.609 1.00 89.62 198 ASP A C 1
ATOM 1521 O O . ASP A 1 198 ? 0.182 3.329 9.692 1.00 89.62 198 ASP A O 1
ATOM 1525 N N . PHE A 1 199 ? -1.706 4.533 9.736 1.00 93.25 199 PHE A N 1
ATOM 1526 C CA . PHE A 1 199 ? -2.609 3.401 9.934 1.00 93.25 199 PHE A CA 1
ATOM 1527 C C . PHE A 1 199 ? -3.400 3.083 8.663 1.00 93.25 199 PHE A C 1
ATOM 1529 O O . PHE A 1 199 ? -4.117 3.914 8.103 1.00 93.25 199 PHE A O 1
ATOM 1536 N N . LEU A 1 200 ? -3.356 1.818 8.253 1.00 94.62 200 LEU A N 1
ATOM 1537 C CA . LEU A 1 200 ? -4.047 1.318 7.071 1.00 94.62 200 LEU A CA 1
ATOM 1538 C C . LEU A 1 200 ? -5.430 0.774 7.435 1.00 94.62 200 LEU A C 1
ATOM 1540 O O . LEU A 1 200 ? -5.566 -0.036 8.353 1.00 94.62 200 LEU A O 1
ATOM 1544 N N . LEU A 1 201 ? -6.468 1.199 6.709 1.00 97.00 201 LEU A N 1
ATOM 1545 C CA . LEU A 1 201 ? -7.827 0.687 6.888 1.00 97.00 201 LEU A CA 1
ATOM 1546 C C . LEU A 1 201 ? -7.963 -0.688 6.222 1.00 97.00 201 LEU A C 1
ATOM 1548 O O . LEU A 1 201 ? -7.946 -0.796 4.998 1.00 97.00 201 LEU A O 1
ATOM 1552 N N . ALA A 1 202 ? -8.141 -1.734 7.027 1.00 95.31 202 ALA A N 1
ATOM 1553 C CA . ALA A 1 202 ? -8.297 -3.098 6.528 1.00 95.31 202 ALA A CA 1
ATOM 1554 C C . ALA A 1 202 ? -9.749 -3.553 6.403 1.00 95.31 202 ALA A C 1
ATOM 1556 O O . ALA A 1 202 ? -10.030 -4.415 5.578 1.00 95.31 202 ALA A O 1
ATOM 1557 N N . ASP A 1 203 ? -10.662 -3.045 7.233 1.00 96.19 203 ASP A N 1
ATOM 1558 C CA . ASP A 1 203 ? -12.057 -3.495 7.222 1.00 96.19 203 ASP A CA 1
ATOM 1559 C C . ASP A 1 203 ? -12.987 -2.484 7.899 1.00 96.19 203 ASP A C 1
ATOM 1561 O O . ASP A 1 203 ? -12.581 -1.779 8.825 1.00 96.19 203 ASP A O 1
ATOM 1565 N N . VAL A 1 204 ? -14.258 -2.458 7.491 1.00 96.75 204 VAL A N 1
ATOM 1566 C CA . VAL A 1 204 ? -15.330 -1.788 8.237 1.00 96.75 204 VAL A CA 1
ATOM 1567 C C . VAL A 1 204 ? -16.489 -2.759 8.437 1.00 96.75 204 VAL A C 1
ATOM 1569 O O . VAL A 1 204 ? -17.138 -3.182 7.480 1.00 96.75 204 VAL A O 1
ATOM 1572 N N . SER A 1 205 ? -16.795 -3.081 9.694 1.00 95.31 205 SER A N 1
ATOM 1573 C CA . SER A 1 205 ? -17.808 -4.088 10.009 1.00 95.31 205 SER A CA 1
ATOM 1574 C C . SER A 1 205 ? -19.200 -3.692 9.508 1.00 95.31 205 SER A C 1
ATOM 1576 O O . SER A 1 205 ? -19.645 -2.552 9.660 1.00 95.31 205 SER A O 1
ATOM 1578 N N . GLY A 1 206 ? -19.911 -4.646 8.904 1.00 90.31 206 GLY A N 1
ATOM 1579 C CA . GLY A 1 206 ? -21.252 -4.420 8.355 1.00 90.31 206 GLY A CA 1
ATOM 1580 C C . GLY A 1 206 ? -21.293 -3.500 7.128 1.00 90.31 206 GLY A C 1
ATOM 1581 O O . GLY A 1 206 ? -22.378 -3.047 6.755 1.00 90.31 206 GLY A O 1
ATOM 1582 N N . ALA A 1 207 ? -20.141 -3.198 6.522 1.00 93.31 207 ALA A N 1
ATOM 1583 C CA . ALA A 1 207 ? -20.083 -2.600 5.198 1.00 93.31 207 ALA A CA 1
ATOM 1584 C C . ALA A 1 207 ? -20.497 -3.620 4.126 1.00 93.31 207 ALA A C 1
ATOM 1586 O O . ALA A 1 207 ? -20.271 -4.819 4.268 1.00 93.31 207 ALA A O 1
ATOM 1587 N N . MET A 1 208 ? -21.093 -3.124 3.049 1.00 90.88 208 MET A N 1
ATOM 1588 C CA . MET A 1 208 ? -21.429 -3.885 1.851 1.00 90.88 208 MET A CA 1
ATOM 1589 C C . MET A 1 208 ? -20.389 -3.567 0.776 1.00 90.88 208 MET A C 1
ATOM 1591 O O . MET A 1 208 ? -20.188 -2.394 0.453 1.00 90.88 208 MET A O 1
ATOM 1595 N N . MET A 1 209 ? -19.751 -4.602 0.230 1.00 89.00 209 MET A N 1
ATOM 1596 C CA . MET A 1 209 ? -18.706 -4.479 -0.800 1.00 89.00 209 MET A CA 1
ATOM 1597 C C . MET A 1 209 ? -19.170 -5.026 -2.151 1.00 89.00 209 MET A C 1
ATOM 1599 O O . MET A 1 209 ? -18.704 -4.576 -3.191 1.00 89.00 209 MET A O 1
ATOM 1603 N N . GLU A 1 210 ? -20.121 -5.958 -2.145 1.00 83.38 210 GLU A N 1
ATOM 1604 C CA . GLU A 1 210 ? -20.573 -6.732 -3.302 1.00 83.38 210 GLU A CA 1
ATOM 1605 C C . GLU A 1 210 ? -21.039 -5.820 -4.430 1.00 83.38 210 GLU A C 1
ATOM 1607 O O . GLU A 1 210 ? -20.627 -5.990 -5.563 1.00 83.38 210 GLU A O 1
ATOM 1612 N N . LYS A 1 211 ? -21.810 -4.768 -4.129 1.00 76.12 211 LYS A N 1
ATOM 1613 C CA . LYS A 1 211 ? -22.253 -3.817 -5.164 1.00 76.12 211 LYS A CA 1
ATOM 1614 C C . LYS A 1 211 ? -21.116 -3.021 -5.806 1.00 76.12 211 LYS A C 1
ATOM 1616 O O . LYS A 1 211 ? -21.289 -2.527 -6.913 1.00 76.12 211 LYS A O 1
ATOM 1621 N N . THR A 1 212 ? -20.009 -2.834 -5.092 1.00 80.06 212 THR A N 1
ATOM 1622 C CA . THR A 1 212 ? -18.830 -2.128 -5.606 1.00 80.06 212 THR A CA 1
ATOM 1623 C C . THR A 1 212 ? -17.949 -3.074 -6.425 1.00 80.06 212 THR A C 1
ATOM 1625 O O . THR A 1 212 ? -17.364 -2.649 -7.415 1.00 80.06 212 THR A O 1
ATOM 1628 N N . LEU A 1 213 ? -17.862 -4.347 -6.025 1.00 86.81 213 LEU A N 1
ATOM 1629 C CA . LEU A 1 213 ? -17.027 -5.361 -6.675 1.00 86.81 213 LEU A CA 1
ATOM 1630 C C . LEU A 1 213 ? -17.715 -6.012 -7.886 1.00 86.81 213 LEU A C 1
ATOM 1632 O O . LEU A 1 213 ? -17.085 -6.207 -8.922 1.00 86.81 213 LEU A O 1
ATOM 1636 N N . ASP A 1 214 ? -19.011 -6.296 -7.777 1.00 84.00 214 ASP A N 1
ATOM 1637 C CA . ASP A 1 214 ? -19.838 -6.880 -8.832 1.00 84.00 214 ASP A CA 1
ATOM 1638 C C . ASP A 1 214 ? -20.442 -5.763 -9.691 1.00 84.00 214 ASP A C 1
ATOM 1640 O O . ASP A 1 214 ? -21.627 -5.428 -9.600 1.00 84.00 214 ASP A O 1
ATOM 1644 N N . GLY A 1 215 ? -19.605 -5.146 -10.526 1.00 79.44 215 GLY A N 1
ATOM 1645 C CA . GLY A 1 215 ? -20.017 -4.018 -11.352 1.00 79.44 215 GLY A CA 1
ATOM 1646 C C . GLY A 1 215 ? -19.134 -3.765 -12.568 1.00 79.44 215 GLY A C 1
ATOM 1647 O O . GLY A 1 215 ? -18.066 -4.347 -12.742 1.00 79.44 215 GLY A O 1
ATOM 1648 N N . VAL A 1 216 ? -19.606 -2.863 -13.429 1.00 83.69 216 VAL A N 1
ATOM 1649 C CA . VAL A 1 216 ? -18.797 -2.275 -14.500 1.00 83.69 216 VAL A CA 1
ATOM 1650 C C . VAL A 1 216 ? -18.254 -0.957 -13.972 1.00 83.69 216 VAL A C 1
ATOM 1652 O O . VAL A 1 216 ? -19.018 -0.019 -13.755 1.00 83.69 216 VAL A O 1
ATOM 1655 N N . VAL A 1 217 ? -16.945 -0.907 -13.765 1.00 86.38 217 VAL A N 1
ATOM 1656 C CA . VAL A 1 217 ? -16.227 0.275 -13.280 1.00 86.38 217 VAL A CA 1
ATOM 1657 C C . VAL A 1 217 ? -15.224 0.745 -14.326 1.00 86.38 217 VAL A C 1
ATOM 1659 O O . VAL A 1 217 ? -14.815 -0.015 -15.211 1.00 86.38 217 VAL A O 1
ATOM 1662 N N . SER A 1 218 ? -14.831 2.011 -14.245 1.00 88.12 218 SER A N 1
ATOM 1663 C CA . SER A 1 218 ? -13.722 2.522 -15.043 1.00 88.12 218 SER A CA 1
ATOM 1664 C C . SER A 1 218 ? -12.401 1.851 -14.644 1.00 88.12 218 SER A C 1
ATOM 1666 O O . SER A 1 218 ? -12.273 1.241 -13.582 1.00 88.12 218 SER A O 1
ATOM 1668 N N . LYS A 1 219 ? -11.388 1.966 -15.508 1.00 85.00 219 LYS A N 1
ATOM 1669 C CA . LYS A 1 219 ? -10.052 1.428 -15.225 1.00 85.00 219 LYS A CA 1
ATOM 1670 C C . LYS A 1 219 ? -9.456 2.035 -13.950 1.00 85.00 219 LYS A C 1
ATOM 1672 O O . LYS A 1 219 ? -8.875 1.298 -13.162 1.00 85.00 219 LYS A O 1
ATOM 1677 N N . ASP A 1 220 ? -9.606 3.342 -13.768 1.00 85.50 220 ASP A N 1
ATOM 1678 C CA . ASP A 1 220 ? -9.025 4.056 -12.630 1.00 85.50 220 ASP A CA 1
ATOM 1679 C C . ASP A 1 220 ? -9.726 3.644 -11.326 1.00 85.50 220 ASP A C 1
ATOM 1681 O O . ASP A 1 220 ? -9.063 3.307 -10.351 1.00 85.50 220 ASP A O 1
ATOM 1685 N N . GLU A 1 221 ? -11.057 3.506 -11.346 1.00 89.38 221 GLU A N 1
ATOM 1686 C CA . GLU A 1 221 ? -11.810 2.960 -10.209 1.00 89.38 221 GLU A CA 1
ATOM 1687 C C . GLU A 1 221 ? -11.414 1.512 -9.888 1.00 89.38 221 GLU A C 1
ATOM 1689 O O . GLU A 1 221 ? -11.299 1.153 -8.720 1.00 89.38 221 GLU A O 1
ATOM 1694 N N . ALA A 1 222 ? -11.178 0.667 -10.898 1.00 89.31 222 ALA A N 1
ATOM 1695 C CA . ALA A 1 222 ? -10.709 -0.700 -10.673 1.00 89.31 222 ALA A CA 1
ATOM 1696 C C . ALA A 1 222 ? -9.321 -0.732 -10.011 1.00 89.31 222 ALA A C 1
ATOM 1698 O O . ALA A 1 222 ? -9.069 -1.582 -9.157 1.00 89.31 222 ALA A O 1
ATOM 1699 N N . MET A 1 223 ? -8.432 0.188 -10.396 1.00 87.88 223 MET A N 1
ATOM 1700 C CA . MET A 1 223 ? -7.111 0.343 -9.783 1.00 87.88 223 MET A CA 1
ATOM 1701 C C . MET A 1 223 ? -7.239 0.788 -8.320 1.00 87.88 223 MET A C 1
ATOM 1703 O O . MET A 1 223 ? -6.699 0.120 -7.440 1.00 87.88 223 MET A O 1
ATOM 1707 N N . ASP A 1 224 ? -8.033 1.822 -8.044 1.00 90.56 224 ASP A N 1
ATOM 1708 C CA . ASP A 1 224 ? -8.317 2.297 -6.683 1.00 90.56 224 ASP A CA 1
ATOM 1709 C C . ASP A 1 224 ? -8.913 1.193 -5.786 1.00 90.56 224 ASP A C 1
ATOM 1711 O O . ASP A 1 224 ? -8.531 1.025 -4.624 1.00 90.56 224 ASP A O 1
ATOM 1715 N N . ILE A 1 225 ? -9.857 0.408 -6.319 1.00 92.12 225 ILE A N 1
ATOM 1716 C CA . ILE A 1 225 ? -10.456 -0.728 -5.606 1.00 92.12 225 ILE A CA 1
ATOM 1717 C C . ILE A 1 225 ? -9.396 -1.794 -5.321 1.00 92.12 225 ILE A C 1
ATOM 1719 O O . ILE A 1 225 ? -9.346 -2.313 -4.203 1.00 92.12 225 ILE A O 1
ATOM 1723 N N . LEU A 1 226 ? -8.538 -2.117 -6.296 1.00 91.81 226 LEU A N 1
ATOM 1724 C CA . LEU A 1 226 ? -7.485 -3.113 -6.112 1.00 91.81 226 LEU A CA 1
ATOM 1725 C C . LEU A 1 226 ? -6.484 -2.682 -5.036 1.00 91.81 226 LEU A C 1
ATOM 1727 O O . LEU A 1 226 ? -6.112 -3.516 -4.218 1.00 91.81 226 LEU A O 1
ATOM 1731 N N . GLU A 1 227 ? -6.089 -1.407 -4.976 1.00 91.56 227 GLU A N 1
ATOM 1732 C CA . GLU A 1 227 ? -5.230 -0.892 -3.895 1.00 91.56 227 GLU A CA 1
ATOM 1733 C C . GLU A 1 227 ? -5.834 -1.169 -2.519 1.00 91.56 227 GLU A C 1
ATOM 1735 O O . GLU A 1 227 ? -5.188 -1.767 -1.655 1.00 91.56 227 GLU A O 1
ATOM 1740 N N . LYS A 1 228 ? -7.106 -0.805 -2.330 1.00 93.88 228 LYS A N 1
ATOM 1741 C CA . LYS A 1 228 ? -7.820 -1.007 -1.061 1.00 93.88 228 LYS A CA 1
ATOM 1742 C C . LYS A 1 228 ? -7.952 -2.487 -0.708 1.00 93.88 228 LYS A C 1
ATOM 1744 O O . LYS A 1 228 ? -7.802 -2.860 0.457 1.00 93.88 228 LYS A O 1
ATOM 1749 N N . LEU A 1 229 ? -8.198 -3.337 -1.704 1.00 94.00 229 LEU A N 1
ATOM 1750 C CA . LEU A 1 229 ? -8.260 -4.785 -1.522 1.00 94.00 229 LEU A CA 1
ATOM 1751 C C . LEU A 1 229 ? -6.902 -5.378 -1.151 1.00 94.00 229 LEU A C 1
ATOM 1753 O O . LEU A 1 229 ? -6.843 -6.197 -0.241 1.00 94.00 229 LEU A O 1
ATOM 1757 N N . VAL A 1 230 ? -5.816 -4.955 -1.795 1.00 92.56 230 VAL A N 1
ATOM 1758 C CA . VAL A 1 230 ? -4.466 -5.439 -1.486 1.00 92.56 230 VAL A CA 1
ATOM 1759 C C . VAL A 1 230 ? -4.054 -5.034 -0.073 1.00 92.56 230 VAL A C 1
ATOM 1761 O O . VAL A 1 230 ? -3.539 -5.874 0.663 1.00 92.56 230 VAL A O 1
ATOM 1764 N N . ILE A 1 231 ? -4.355 -3.806 0.359 1.00 92.88 231 ILE A N 1
ATOM 1765 C CA . ILE A 1 231 ? -4.171 -3.372 1.755 1.00 92.88 231 ILE A CA 1
ATOM 1766 C C . ILE A 1 231 ? -4.935 -4.310 2.704 1.00 92.88 231 ILE A C 1
ATOM 1768 O O . ILE A 1 231 ? -4.360 -4.895 3.622 1.00 92.88 231 ILE A O 1
ATOM 1772 N N . ARG A 1 232 ? -6.223 -4.547 2.438 1.00 94.06 232 ARG A N 1
ATOM 1773 C CA . ARG A 1 232 ? -7.050 -5.471 3.226 1.00 94.06 232 ARG A CA 1
ATOM 1774 C C . ARG A 1 232 ? -6.482 -6.897 3.261 1.00 94.06 232 ARG A C 1
ATOM 1776 O O . ARG A 1 232 ? -6.438 -7.520 4.322 1.00 94.06 232 ARG A O 1
ATOM 1783 N N . TRP A 1 233 ? -6.086 -7.446 2.117 1.00 93.44 233 TRP A N 1
ATOM 1784 C CA . TRP A 1 233 ? -5.589 -8.819 2.010 1.00 93.44 233 TRP A CA 1
ATOM 1785 C C . TRP A 1 233 ? -4.234 -8.999 2.683 1.00 93.44 233 TRP A C 1
ATOM 1787 O O . TRP A 1 233 ? -3.995 -10.058 3.249 1.00 93.44 233 TRP A O 1
ATOM 1797 N N . ASN A 1 234 ? -3.385 -7.972 2.713 1.00 89.12 234 ASN A N 1
ATOM 1798 C CA . ASN A 1 234 ? -2.110 -8.043 3.425 1.00 89.12 234 ASN A CA 1
ATOM 1799 C C . ASN A 1 234 ? -2.274 -8.286 4.924 1.00 89.12 234 ASN A C 1
ATOM 1801 O O . ASN A 1 234 ? -1.444 -8.980 5.517 1.00 89.12 234 ASN A O 1
ATOM 1805 N N . LEU A 1 235 ? -3.353 -7.774 5.521 1.00 89.88 235 LEU A N 1
ATOM 1806 C CA . LEU A 1 235 ? -3.681 -8.088 6.905 1.00 89.88 235 LEU A CA 1
ATOM 1807 C C . LEU A 1 235 ? -4.267 -9.499 7.061 1.00 89.88 235 LEU A C 1
ATOM 1809 O O . LEU A 1 235 ? -3.956 -10.188 8.027 1.00 89.88 235 LEU A O 1
ATOM 1813 N N . LEU A 1 236 ? -5.156 -9.906 6.154 1.00 90.69 236 LEU A N 1
ATOM 1814 C CA . LEU A 1 236 ? -6.048 -11.050 6.381 1.00 90.69 236 LEU A CA 1
ATOM 1815 C C . LEU A 1 236 ? -5.587 -12.369 5.763 1.00 90.69 236 LEU A C 1
ATOM 1817 O O . LEU A 1 236 ? -6.107 -13.415 6.142 1.00 90.69 236 LEU A O 1
ATOM 1821 N N . ALA A 1 237 ? -4.682 -12.324 4.791 1.00 89.44 237 ALA A N 1
ATOM 1822 C CA . ALA A 1 237 ? -4.224 -13.491 4.060 1.00 89.44 237 ALA A CA 1
ATOM 1823 C C . ALA A 1 237 ? -2.744 -13.777 4.336 1.00 89.44 237 ALA A C 1
ATOM 1825 O O . ALA A 1 237 ? -1.926 -12.863 4.502 1.00 89.44 237 ALA A O 1
ATOM 1826 N N . ASP A 1 238 ? -2.406 -15.064 4.331 1.00 84.31 238 ASP A N 1
ATOM 1827 C CA . ASP A 1 238 ? -1.020 -15.535 4.371 1.00 84.31 238 ASP A CA 1
ATOM 1828 C C . ASP A 1 238 ? -0.351 -15.381 3.000 1.00 84.31 238 ASP A C 1
ATOM 1830 O O . ASP A 1 238 ? 0.832 -15.068 2.915 1.00 84.31 238 ASP A O 1
ATOM 1834 N N . GLN A 1 239 ? -1.129 -15.552 1.924 1.00 88.00 239 GLN A N 1
ATOM 1835 C CA . GLN A 1 239 ? -0.698 -15.368 0.541 1.00 88.00 239 GLN A CA 1
ATOM 1836 C C . GLN A 1 239 ? -1.763 -14.639 -0.286 1.00 88.00 239 GLN A C 1
ATOM 1838 O O . GLN A 1 239 ? -2.964 -14.837 -0.098 1.00 88.00 239 GLN A O 1
ATOM 1843 N N . ILE A 1 240 ? -1.315 -13.816 -1.233 1.00 88.62 240 ILE A N 1
ATOM 1844 C CA . ILE A 1 240 ? -2.139 -12.989 -2.114 1.00 88.62 240 ILE A CA 1
ATOM 1845 C C . ILE A 1 240 ? -1.781 -13.332 -3.556 1.00 88.62 240 ILE A C 1
ATOM 1847 O O . ILE A 1 240 ? -0.710 -12.983 -4.039 1.00 88.62 240 ILE A O 1
ATOM 1851 N N . LEU A 1 241 ? -2.686 -13.991 -4.271 1.00 90.19 241 LEU A N 1
ATOM 1852 C CA . LEU A 1 241 ? -2.504 -14.269 -5.692 1.00 90.19 241 LEU A CA 1
ATOM 1853 C C . LEU A 1 241 ? -3.242 -13.221 -6.525 1.00 90.19 241 LEU A C 1
ATOM 1855 O O . LEU A 1 241 ? -4.472 -13.167 -6.505 1.00 90.19 241 LEU A O 1
ATOM 1859 N N . ILE A 1 242 ? -2.502 -12.427 -7.297 1.00 90.00 242 ILE A N 1
ATOM 1860 C CA . ILE A 1 242 ? -3.073 -11.465 -8.241 1.00 90.00 242 ILE A CA 1
ATOM 1861 C C . ILE A 1 242 ? -2.837 -11.979 -9.657 1.00 90.00 242 ILE A C 1
ATOM 1863 O O . ILE A 1 242 ? -1.702 -12.091 -10.115 1.00 90.00 242 ILE A O 1
ATOM 1867 N N . VAL A 1 243 ? -3.924 -12.285 -10.366 1.00 88.62 243 VAL A N 1
ATOM 1868 C CA . VAL A 1 243 ? -3.870 -12.779 -11.746 1.00 88.62 243 VAL A CA 1
ATOM 1869 C C . VAL A 1 243 ? -4.448 -11.730 -12.682 1.00 88.62 243 VAL A C 1
ATOM 1871 O O . VAL A 1 243 ? -5.651 -11.479 -12.680 1.00 88.62 243 VAL A O 1
ATOM 1874 N N . ALA A 1 244 ? -3.596 -11.149 -13.522 1.00 86.56 244 ALA A N 1
ATOM 1875 C CA . ALA A 1 244 ? -4.000 -10.175 -14.525 1.00 86.56 244 ALA A CA 1
ATOM 1876 C C . ALA A 1 244 ? -3.477 -10.608 -15.903 1.00 86.56 244 ALA A C 1
ATOM 1878 O O . ALA A 1 244 ? -2.276 -10.511 -16.171 1.00 86.56 244 ALA A O 1
ATOM 1879 N N . PRO A 1 245 ? -4.346 -11.067 -16.826 1.00 81.88 245 PRO A N 1
ATOM 1880 C CA . PRO A 1 245 ? -3.899 -11.531 -18.139 1.00 81.88 245 PRO A CA 1
ATOM 1881 C C . PRO A 1 245 ? -3.270 -10.412 -18.976 1.00 81.88 245 PRO A C 1
ATOM 1883 O O . PRO A 1 245 ? -2.486 -10.707 -19.876 1.00 81.88 245 PRO A O 1
ATOM 1886 N N . PHE A 1 246 ? -3.609 -9.156 -18.675 1.00 81.00 246 PHE A N 1
ATOM 1887 C CA . PHE A 1 246 ? -3.083 -7.962 -19.319 1.00 81.00 246 PHE A CA 1
ATOM 1888 C C . PHE A 1 246 ? -2.890 -6.857 -18.276 1.00 81.00 246 PHE A C 1
ATOM 1890 O O . PHE A 1 246 ? -3.754 -6.651 -17.427 1.00 81.00 246 PHE A O 1
ATOM 1897 N N . VAL A 1 247 ? -1.781 -6.129 -18.381 1.00 78.50 247 VAL A N 1
ATOM 1898 C CA . VAL A 1 247 ? -1.472 -4.941 -17.579 1.00 78.50 247 VAL A CA 1
ATOM 1899 C C . VAL A 1 247 ? -1.237 -3.796 -18.554 1.00 78.50 247 VAL A C 1
ATOM 1901 O O . VAL A 1 247 ? -0.374 -3.885 -19.428 1.00 78.50 247 VAL A O 1
ATOM 1904 N N . GLY A 1 248 ? -2.050 -2.745 -18.455 1.00 73.06 248 GLY A N 1
ATOM 1905 C CA . GLY A 1 248 ? -2.068 -1.674 -19.451 1.00 73.06 248 GLY A CA 1
ATOM 1906 C C . GLY A 1 248 ? -2.687 -2.102 -20.788 1.00 73.06 248 GLY A C 1
ATOM 1907 O O . GLY A 1 248 ? -3.551 -2.974 -20.842 1.00 73.06 248 GLY A O 1
ATOM 1908 N N . SER A 1 249 ? -2.284 -1.447 -21.877 1.00 69.31 249 SER A N 1
ATOM 1909 C CA . SER A 1 249 ? -2.689 -1.805 -23.238 1.00 69.31 249 SER A CA 1
ATOM 1910 C C . SER A 1 249 ? -1.509 -1.678 -24.198 1.00 69.31 249 SER A C 1
ATOM 1912 O O . SER A 1 249 ? -0.591 -0.889 -23.971 1.00 69.31 249 SER A O 1
ATOM 1914 N N . ILE A 1 250 ? -1.559 -2.429 -25.301 1.00 60.41 250 ILE A N 1
ATOM 1915 C CA . ILE A 1 250 ? -0.549 -2.386 -26.374 1.00 60.41 250 ILE A CA 1
ATOM 1916 C C . ILE A 1 250 ? -0.457 -1.019 -27.070 1.00 60.41 250 ILE A C 1
ATOM 1918 O O . ILE A 1 250 ? 0.490 -0.772 -27.805 1.00 60.41 250 ILE A O 1
ATOM 1922 N N . TYR A 1 251 ? -1.441 -0.143 -26.850 1.00 68.75 251 TYR A N 1
ATOM 1923 C CA . TYR A 1 251 ? -1.503 1.200 -27.424 1.00 68.75 251 TYR A CA 1
ATOM 1924 C C . TYR A 1 251 ? -0.981 2.283 -26.467 1.00 68.75 251 TYR A C 1
ATOM 1926 O O . TYR A 1 251 ? -0.970 3.459 -26.825 1.00 68.75 251 TYR A O 1
ATOM 1934 N N . LEU A 1 252 ? -0.588 1.920 -25.240 1.00 72.69 252 LEU A N 1
ATOM 1935 C CA . LEU A 1 252 ? 0.048 2.853 -24.311 1.00 72.69 252 LEU A CA 1
ATOM 1936 C C . LEU A 1 252 ? 1.508 3.078 -24.702 1.00 72.69 252 LEU A C 1
ATOM 1938 O O . LEU A 1 252 ? 2.203 2.136 -25.078 1.00 72.69 252 LEU A O 1
ATOM 1942 N N . SER A 1 253 ? 1.977 4.317 -24.544 1.00 76.31 253 SER A N 1
ATOM 1943 C CA . SER A 1 253 ? 3.407 4.622 -24.585 1.00 76.31 253 SER A CA 1
ATOM 1944 C C . SER A 1 253 ? 4.152 3.867 -23.479 1.00 76.31 253 SER A C 1
ATOM 1946 O O . SER A 1 253 ? 3.565 3.555 -22.437 1.00 76.31 253 SER A O 1
ATOM 1948 N N . ASN A 1 254 ? 5.451 3.624 -23.680 1.00 72.25 254 ASN A N 1
ATOM 1949 C CA . ASN A 1 254 ? 6.313 2.981 -22.682 1.00 72.25 254 ASN A CA 1
ATOM 1950 C C . ASN A 1 254 ? 6.216 3.685 -21.321 1.00 72.25 254 ASN A C 1
ATOM 1952 O O . ASN A 1 254 ? 5.996 3.029 -20.311 1.00 72.25 254 ASN A O 1
ATOM 1956 N N . GLU A 1 255 ? 6.244 5.019 -21.309 1.00 73.38 255 GLU A N 1
ATOM 1957 C CA . GLU A 1 255 ? 6.072 5.840 -20.104 1.00 73.38 255 GLU A CA 1
ATOM 1958 C C . GLU A 1 255 ? 4.779 5.504 -19.339 1.00 73.38 255 GLU A C 1
ATOM 1960 O O . GLU A 1 255 ? 4.799 5.225 -18.142 1.00 73.38 255 GLU A O 1
ATOM 1965 N N . LYS A 1 256 ? 3.633 5.440 -20.030 1.00 76.31 256 LYS A N 1
ATOM 1966 C CA . LYS A 1 256 ? 2.352 5.108 -19.387 1.00 76.31 256 LYS A CA 1
ATOM 1967 C C . LYS A 1 256 ? 2.284 3.652 -18.934 1.00 76.31 256 LYS A C 1
ATOM 1969 O O . LYS A 1 256 ? 1.604 3.361 -17.952 1.00 76.31 256 LYS A O 1
ATOM 1974 N N . GLN A 1 257 ? 2.949 2.733 -19.636 1.00 79.00 257 GLN A N 1
ATOM 1975 C CA . GLN A 1 257 ? 3.070 1.350 -19.173 1.00 79.00 257 GLN A CA 1
ATOM 1976 C C . GLN A 1 257 ? 3.884 1.282 -17.879 1.00 79.00 257 GLN A C 1
ATOM 1978 O O . GLN A 1 257 ? 3.455 0.630 -16.930 1.00 79.00 257 GLN A O 1
ATOM 1983 N N . LEU A 1 258 ? 5.006 1.997 -17.809 1.00 77.44 258 LEU A N 1
ATOM 1984 C CA . LEU A 1 258 ? 5.868 2.056 -16.630 1.00 77.44 258 LEU A CA 1
ATOM 1985 C C . LEU A 1 258 ? 5.151 2.624 -15.416 1.00 77.44 258 LEU A C 1
ATOM 1987 O O . LEU A 1 258 ? 5.290 2.069 -14.334 1.00 77.44 258 LEU A O 1
ATOM 1991 N N . VAL A 1 259 ? 4.338 3.670 -15.585 1.00 80.44 259 VAL A N 1
ATOM 1992 C CA . VAL A 1 259 ? 3.517 4.216 -14.492 1.00 80.44 259 VAL A CA 1
ATOM 1993 C C . VAL A 1 259 ? 2.619 3.135 -13.885 1.00 80.44 259 VAL A C 1
ATOM 1995 O O . VAL A 1 259 ? 2.578 2.992 -12.665 1.00 80.44 259 VAL A O 1
ATOM 1998 N N . ILE A 1 260 ? 1.956 2.326 -14.717 1.00 82.62 260 ILE A N 1
ATOM 1999 C CA . ILE A 1 260 ? 1.087 1.235 -14.248 1.00 82.62 260 ILE A CA 1
ATOM 2000 C C . ILE A 1 260 ? 1.911 0.134 -13.572 1.00 82.62 260 ILE A C 1
ATOM 2002 O O . ILE A 1 260 ? 1.500 -0.400 -12.548 1.00 82.62 260 ILE A O 1
ATOM 2006 N N . TRP A 1 261 ? 3.079 -0.206 -14.114 1.00 81.88 261 TRP A N 1
ATOM 2007 C CA . TRP A 1 261 ? 3.943 -1.220 -13.512 1.00 81.88 261 TRP A CA 1
ATOM 2008 C C . TRP A 1 261 ? 4.536 -0.777 -12.181 1.00 81.88 261 TRP A C 1
ATOM 2010 O O . TRP A 1 261 ? 4.524 -1.551 -11.232 1.00 81.88 261 TRP A O 1
ATOM 2020 N N . ARG A 1 262 ? 4.998 0.470 -12.073 1.00 79.06 262 ARG A N 1
ATOM 2021 C CA . ARG A 1 262 ? 5.478 1.046 -10.812 1.00 79.06 262 ARG A CA 1
ATOM 2022 C C . ARG A 1 262 ? 4.356 1.096 -9.780 1.00 79.06 262 ARG A C 1
ATOM 2024 O O . ARG A 1 262 ? 4.582 0.742 -8.631 1.00 79.06 262 ARG A O 1
ATOM 2031 N N . TRP A 1 263 ? 3.152 1.485 -10.192 1.00 84.44 263 TRP A N 1
ATOM 2032 C CA . TRP A 1 263 ? 1.957 1.429 -9.350 1.00 84.44 263 TRP A CA 1
ATOM 2033 C C . TRP A 1 263 ? 1.699 0.011 -8.815 1.00 84.44 263 TRP A C 1
ATOM 2035 O O . TRP A 1 263 ? 1.587 -0.179 -7.606 1.00 84.44 263 TRP A O 1
ATOM 2045 N N . LEU A 1 264 ? 1.700 -0.990 -9.699 1.00 85.38 264 LEU A N 1
ATOM 2046 C CA . LEU A 1 264 ? 1.488 -2.388 -9.329 1.00 85.38 264 LEU A CA 1
ATOM 2047 C C . LEU A 1 264 ? 2.589 -2.901 -8.388 1.00 85.38 264 LEU A C 1
ATOM 2049 O O . LEU A 1 264 ? 2.298 -3.493 -7.359 1.00 85.38 264 LEU A O 1
ATOM 2053 N N . LEU A 1 265 ? 3.861 -2.657 -8.699 1.00 80.50 265 LEU A N 1
ATOM 2054 C CA . LEU A 1 265 ? 4.974 -3.110 -7.860 1.00 80.50 265 LEU A CA 1
ATOM 2055 C C . LEU A 1 265 ? 4.926 -2.492 -6.456 1.00 80.50 265 LEU A C 1
ATOM 2057 O O . LEU A 1 265 ? 5.242 -3.170 -5.487 1.00 80.50 265 LEU A O 1
ATOM 2061 N N . ARG A 1 266 ? 4.474 -1.237 -6.327 1.00 79.94 266 ARG A N 1
ATOM 2062 C CA . ARG A 1 266 ? 4.347 -0.548 -5.031 1.00 79.94 266 ARG A CA 1
ATOM 2063 C C . ARG A 1 266 ? 3.238 -1.105 -4.138 1.00 79.94 266 ARG A C 1
ATOM 2065 O O . ARG A 1 266 ? 3.310 -0.928 -2.922 1.00 79.94 266 ARG A O 1
ATOM 2072 N N . MET A 1 267 ? 2.205 -1.728 -4.712 1.00 83.56 267 MET A N 1
ATOM 2073 C CA . MET A 1 267 ? 1.129 -2.345 -3.926 1.00 83.56 267 MET A CA 1
ATOM 2074 C C . MET A 1 267 ? 1.458 -3.777 -3.492 1.00 83.56 267 MET A C 1
ATOM 2076 O O . MET A 1 267 ? 0.948 -4.218 -2.463 1.00 83.56 267 MET A O 1
ATOM 2080 N N . LEU A 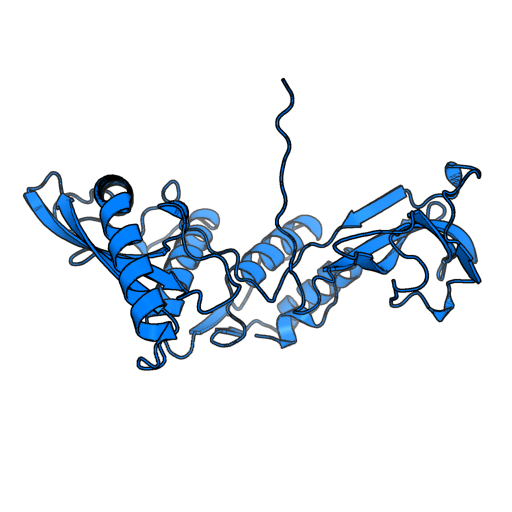1 268 ? 2.284 -4.505 -4.246 1.00 83.56 268 LEU A N 1
ATOM 2081 C CA . LEU A 1 268 ? 2.599 -5.900 -3.952 1.00 83.56 268 LEU A CA 1
ATOM 2082 C C . LEU A 1 268 ? 3.504 -6.025 -2.719 1.00 83.56 268 LEU A C 1
ATOM 2084 O O . LEU A 1 268 ? 4.371 -5.196 -2.473 1.00 83.56 268 LEU A O 1
ATOM 2088 N N . ASN A 1 269 ? 3.316 -7.102 -1.959 1.00 80.44 269 ASN A N 1
ATOM 2089 C CA . ASN A 1 269 ? 4.184 -7.489 -0.848 1.00 80.44 269 ASN A CA 1
ATOM 2090 C C . ASN A 1 269 ? 5.006 -8.714 -1.250 1.00 80.44 269 ASN A C 1
ATOM 2092 O O . ASN A 1 269 ? 4.405 -9.763 -1.450 1.00 80.44 269 ASN A O 1
ATOM 2096 N N . ALA A 1 270 ? 6.334 -8.612 -1.327 1.00 76.75 270 ALA A N 1
ATOM 2097 C CA . ALA A 1 270 ? 7.194 -9.693 -1.828 1.00 76.75 270 ALA A CA 1
ATOM 2098 C C . ALA A 1 270 ? 7.138 -10.968 -0.969 1.00 76.75 270 ALA A C 1
ATOM 2100 O O . ALA A 1 270 ? 7.372 -12.065 -1.459 1.00 76.75 270 ALA A O 1
ATOM 2101 N N . GLU A 1 271 ? 6.776 -10.848 0.310 1.00 75.56 271 GLU A N 1
ATOM 2102 C CA . GLU A 1 271 ? 6.666 -11.999 1.214 1.00 75.56 271 GLU A CA 1
ATOM 2103 C C . GLU A 1 271 ? 5.335 -12.744 1.067 1.00 75.56 271 GLU A C 1
ATOM 2105 O O . GLU A 1 271 ? 5.235 -13.920 1.414 1.00 75.56 271 GLU A O 1
ATOM 2110 N N . LYS A 1 272 ? 4.294 -12.059 0.575 1.00 82.00 272 LYS A N 1
ATOM 2111 C CA . LYS A 1 272 ? 2.923 -12.590 0.532 1.00 82.00 272 LYS A CA 1
ATOM 2112 C C . LYS A 1 272 ? 2.342 -12.701 -0.869 1.00 82.00 272 LYS A C 1
ATOM 2114 O O . LYS A 1 272 ? 1.413 -13.474 -1.074 1.00 82.00 272 LYS A O 1
ATOM 2119 N N . SER A 1 273 ? 2.795 -11.889 -1.813 1.00 86.00 273 SER A N 1
ATOM 2120 C CA . SER A 1 273 ? 2.096 -11.652 -3.074 1.00 86.00 273 SER A CA 1
ATOM 2121 C C . SER A 1 273 ? 2.753 -12.398 -4.215 1.00 86.00 273 SER A C 1
ATOM 2123 O O . SER A 1 273 ? 3.956 -12.281 -4.401 1.00 86.00 273 SER A O 1
ATOM 2125 N N . VAL A 1 274 ? 1.932 -13.079 -5.011 1.00 86.38 274 VAL A N 1
ATOM 2126 C CA . VAL A 1 274 ? 2.329 -13.686 -6.278 1.00 86.38 274 VAL A CA 1
ATOM 2127 C C . VAL A 1 274 ? 1.584 -13.003 -7.410 1.00 86.38 274 VAL A C 1
ATOM 2129 O O . VAL A 1 274 ? 0.348 -12.941 -7.392 1.00 86.38 274 VAL A O 1
ATOM 2132 N N . PHE A 1 275 ? 2.315 -12.497 -8.405 1.00 87.88 275 PHE A N 1
ATOM 2133 C CA . PHE A 1 275 ? 1.719 -11.810 -9.548 1.00 87.88 275 PHE A CA 1
ATOM 2134 C C . PHE A 1 275 ? 1.822 -12.641 -10.831 1.00 87.88 275 PHE A C 1
ATOM 2136 O O . PHE A 1 275 ? 2.894 -12.845 -11.395 1.00 87.88 275 PHE A O 1
ATOM 2143 N N . LEU A 1 276 ? 0.676 -13.088 -11.352 1.00 85.69 276 LEU A N 1
ATOM 2144 C CA . LEU A 1 276 ? 0.610 -13.877 -12.581 1.00 85.69 276 LEU A CA 1
ATOM 2145 C C . LEU A 1 276 ? 0.070 -13.053 -13.749 1.00 85.69 276 LEU A C 1
ATOM 2147 O O . LEU A 1 276 ? -1.058 -12.555 -13.728 1.00 85.69 276 LEU A O 1
ATOM 2151 N N . THR A 1 277 ? 0.848 -12.997 -14.829 1.00 87.44 277 THR A N 1
ATOM 2152 C CA . THR A 1 277 ? 0.440 -12.383 -16.096 1.00 87.44 277 THR A CA 1
ATOM 2153 C C . THR A 1 277 ? 0.862 -13.214 -17.307 1.00 87.44 277 THR A C 1
ATOM 2155 O O . THR A 1 277 ? 1.605 -14.190 -17.198 1.00 87.44 277 THR A O 1
ATOM 2158 N N . ARG A 1 278 ? 0.378 -12.855 -18.501 1.00 85.88 278 ARG A N 1
ATOM 2159 C CA . ARG A 1 278 ? 0.780 -13.524 -19.746 1.00 85.88 278 ARG A CA 1
ATOM 2160 C C . ARG A 1 278 ? 2.231 -13.191 -20.086 1.00 85.88 278 ARG A C 1
ATOM 2162 O O . ARG A 1 278 ? 2.655 -12.045 -19.969 1.00 85.88 278 ARG A O 1
ATOM 2169 N N . GLY A 1 279 ? 2.957 -14.157 -20.652 1.00 83.62 279 GLY A N 1
ATOM 2170 C CA . GLY A 1 279 ? 4.356 -13.963 -21.059 1.00 83.62 279 GLY A CA 1
ATOM 2171 C C . GLY A 1 279 ? 4.574 -12.786 -22.022 1.00 83.62 279 GLY A C 1
ATOM 2172 O O . GLY A 1 279 ? 5.590 -12.106 -21.936 1.00 83.62 279 GLY A O 1
ATOM 2173 N N . ALA A 1 280 ? 3.604 -12.482 -22.893 1.00 81.38 280 ALA A N 1
ATOM 2174 C CA . ALA A 1 280 ? 3.666 -11.304 -23.764 1.00 81.38 280 ALA A CA 1
ATOM 2175 C C . ALA A 1 280 ? 3.607 -9.981 -22.977 1.00 81.38 280 ALA A C 1
ATOM 2177 O O . ALA A 1 280 ? 4.351 -9.053 -23.280 1.00 81.38 280 ALA A O 1
ATOM 2178 N N . THR A 1 281 ? 2.760 -9.911 -21.948 1.00 81.81 281 THR A N 1
ATOM 2179 C CA . THR A 1 281 ? 2.638 -8.756 -21.049 1.00 81.81 281 THR A CA 1
ATOM 2180 C C . THR A 1 281 ? 3.885 -8.598 -20.187 1.00 81.81 281 THR A C 1
ATOM 2182 O O . THR A 1 281 ? 4.402 -7.493 -20.059 1.00 81.81 281 THR A O 1
ATOM 2185 N N . TYR A 1 282 ? 4.432 -9.707 -19.690 1.00 82.56 282 TYR A N 1
ATOM 2186 C CA . TYR A 1 282 ? 5.715 -9.716 -18.992 1.00 82.56 282 TYR A CA 1
ATOM 2187 C C . TYR A 1 282 ? 6.876 -9.269 -19.893 1.00 82.56 282 TYR A C 1
ATOM 2189 O O . TYR A 1 282 ? 7.731 -8.497 -19.477 1.00 82.56 282 TYR A O 1
ATOM 2197 N N . LYS A 1 283 ? 6.895 -9.682 -21.165 1.00 82.12 283 LYS A N 1
ATOM 2198 C CA . LYS A 1 283 ? 7.907 -9.223 -22.124 1.00 82.12 283 LYS A CA 1
ATOM 2199 C C . LYS A 1 283 ? 7.790 -7.723 -22.411 1.00 82.12 283 LYS A C 1
ATOM 2201 O O . LYS A 1 283 ? 8.813 -7.053 -22.478 1.00 82.12 283 LYS A O 1
ATOM 2206 N N . ALA A 1 284 ? 6.569 -7.203 -22.550 1.00 79.06 284 ALA A N 1
ATOM 2207 C CA . ALA A 1 284 ? 6.333 -5.768 -22.715 1.00 79.06 284 ALA A CA 1
ATOM 2208 C C . ALA A 1 284 ? 6.812 -4.975 -21.488 1.00 79.06 284 ALA A C 1
ATOM 2210 O O . ALA A 1 284 ? 7.473 -3.955 -21.644 1.00 79.06 284 ALA A O 1
ATOM 2211 N N . TYR A 1 285 ? 6.569 -5.494 -20.279 1.00 80.62 285 TYR A N 1
ATOM 2212 C CA . TYR A 1 285 ? 7.160 -4.968 -19.048 1.00 80.62 285 TYR A CA 1
ATOM 2213 C C . TYR A 1 285 ? 8.686 -4.921 -19.110 1.00 80.62 285 TYR A C 1
ATOM 2215 O O . TYR A 1 285 ? 9.255 -3.856 -18.891 1.00 80.62 285 TYR A O 1
ATOM 2223 N N . LYS A 1 286 ? 9.341 -6.045 -19.446 1.00 78.94 286 LYS A N 1
ATOM 2224 C CA . LYS A 1 286 ? 10.808 -6.104 -19.525 1.00 78.94 286 LYS A CA 1
ATOM 2225 C C . LYS A 1 286 ? 11.349 -5.044 -20.475 1.00 78.94 286 LYS A C 1
ATOM 2227 O O . LYS A 1 286 ? 12.233 -4.293 -20.100 1.00 78.94 286 LYS A O 1
ATOM 2232 N N . GLN A 1 287 ? 10.753 -4.928 -21.659 1.00 78.31 287 GLN A N 1
ATOM 2233 C CA . GLN A 1 287 ? 11.149 -3.935 -22.658 1.00 78.31 287 GLN A CA 1
ATOM 2234 C C . GLN A 1 287 ? 10.949 -2.496 -22.175 1.00 78.31 287 GLN A C 1
ATOM 2236 O O . GLN A 1 287 ? 11.793 -1.644 -22.437 1.00 78.31 287 GLN A O 1
ATOM 2241 N N . ALA A 1 288 ? 9.843 -2.217 -21.481 1.00 74.62 288 ALA A N 1
ATOM 2242 C CA . ALA A 1 288 ? 9.587 -0.896 -20.927 1.00 74.62 288 ALA A CA 1
ATOM 2243 C C . ALA A 1 288 ? 10.607 -0.548 -19.829 1.00 74.62 288 ALA A C 1
ATOM 2245 O O . ALA A 1 288 ? 11.136 0.559 -19.839 1.00 74.62 288 ALA A O 1
ATOM 2246 N N . MET A 1 289 ? 10.921 -1.493 -18.934 1.00 72.38 289 MET A N 1
ATOM 2247 C CA . MET A 1 289 ? 11.914 -1.315 -17.867 1.00 72.38 289 MET A CA 1
ATOM 2248 C C . MET A 1 289 ? 13.337 -1.177 -18.413 1.00 72.38 289 MET A C 1
ATOM 2250 O O . MET A 1 289 ? 14.053 -0.281 -17.989 1.00 72.38 289 MET A O 1
ATOM 2254 N N . GLU A 1 290 ? 13.726 -1.985 -19.403 1.00 71.81 290 GLU A N 1
ATOM 2255 C CA . GLU A 1 290 ? 15.018 -1.861 -20.097 1.00 71.81 290 GLU A CA 1
ATOM 2256 C C . GLU A 1 290 ? 15.169 -0.494 -20.777 1.00 71.81 290 GLU A C 1
ATOM 2258 O O . GLU A 1 290 ? 16.235 0.111 -20.716 1.00 71.81 290 GLU A O 1
ATOM 2263 N N . ALA A 1 291 ? 14.104 0.008 -21.412 1.00 69.25 291 ALA A N 1
ATOM 2264 C CA . ALA A 1 291 ? 14.120 1.300 -22.096 1.00 69.25 291 ALA A CA 1
ATOM 2265 C C . ALA A 1 291 ? 14.217 2.496 -21.134 1.00 69.25 291 ALA A C 1
ATOM 2267 O O . ALA A 1 291 ? 14.780 3.521 -21.503 1.00 69.25 291 ALA A O 1
ATOM 2268 N N . ASP A 1 292 ? 13.665 2.363 -19.929 1.00 61.72 292 ASP A N 1
ATOM 2269 C CA . ASP A 1 292 ? 13.662 3.390 -18.873 1.00 61.72 292 ASP A CA 1
ATOM 2270 C C . ASP A 1 292 ? 14.756 3.173 -17.829 1.00 61.72 292 ASP A C 1
ATOM 2272 O O . ASP A 1 292 ? 14.821 3.835 -16.806 1.00 61.72 292 ASP A O 1
ATOM 2276 N N . GLY A 1 293 ? 15.609 2.201 -18.092 1.00 58.12 293 GLY A N 1
ATOM 2277 C CA . GLY A 1 293 ? 16.771 1.888 -17.312 1.00 58.12 293 GLY A CA 1
ATOM 2278 C C . GLY A 1 293 ? 16.525 1.349 -15.884 1.00 58.12 293 GLY A C 1
ATOM 2279 O O . GLY A 1 293 ? 17.355 1.480 -14.981 1.00 58.12 293 GLY A O 1
ATOM 2280 N N . VAL A 1 294 ? 15.409 0.662 -15.673 1.00 60.62 294 VAL A N 1
ATOM 2281 C CA . VAL A 1 294 ? 15.079 -0.014 -14.412 1.00 60.62 294 VAL A CA 1
ATOM 2282 C C . VAL A 1 294 ? 15.540 -1.481 -14.468 1.00 60.62 294 VAL A C 1
ATOM 2284 O O . VAL A 1 294 ? 15.388 -2.118 -15.516 1.00 60.62 294 VAL A O 1
ATOM 2287 N N . PRO A 1 295 ? 16.086 -2.062 -13.377 1.00 62.31 295 PRO A N 1
ATOM 2288 C CA . PRO A 1 295 ? 16.401 -3.488 -13.335 1.00 62.31 295 PRO A CA 1
ATOM 2289 C C . PRO A 1 295 ? 15.181 -4.348 -13.695 1.00 62.31 295 PRO A C 1
ATOM 2291 O O . PRO A 1 295 ? 14.045 -4.063 -13.323 1.00 62.31 295 PRO A O 1
ATOM 2294 N N . VAL A 1 296 ? 15.399 -5.393 -14.485 1.00 66.25 296 VAL A N 1
ATOM 2295 C CA . VAL A 1 296 ? 14.317 -6.153 -15.137 1.00 66.25 296 VAL A CA 1
ATOM 2296 C C . VAL A 1 296 ? 13.790 -7.291 -14.249 1.00 66.25 296 VAL A C 1
ATOM 2298 O O . VAL A 1 296 ? 12.697 -7.820 -14.464 1.00 66.25 296 VAL A O 1
ATOM 2301 N N . ASP A 1 297 ? 14.558 -7.642 -13.226 1.00 67.31 297 ASP A N 1
ATOM 2302 C CA . ASP A 1 297 ? 14.368 -8.729 -12.267 1.00 67.31 297 ASP A CA 1
ATOM 2303 C C . ASP A 1 297 ? 13.416 -8.379 -11.107 1.00 67.31 297 ASP A C 1
ATOM 2305 O O . ASP A 1 297 ? 13.097 -9.239 -10.294 1.00 67.31 297 ASP A O 1
ATOM 2309 N N . LEU A 1 298 ? 12.872 -7.156 -11.041 1.00 67.56 298 LEU A N 1
ATOM 2310 C CA . LEU A 1 298 ? 12.000 -6.730 -9.930 1.00 67.56 298 LEU A CA 1
ATOM 2311 C C . LEU A 1 298 ? 10.735 -7.588 -9.771 1.00 67.56 298 LEU A C 1
ATOM 2313 O O . LEU A 1 298 ? 10.317 -7.859 -8.649 1.00 67.56 298 LEU A O 1
ATOM 2317 N N . LEU A 1 299 ? 10.135 -8.032 -10.880 1.00 66.31 299 LEU A N 1
ATOM 2318 C CA . LEU A 1 299 ? 8.978 -8.932 -10.841 1.00 66.31 299 LEU A CA 1
ATOM 2319 C C . LEU A 1 299 ? 9.346 -10.352 -10.402 1.00 66.31 299 LEU A C 1
ATOM 2321 O O . LEU A 1 299 ? 8.458 -11.088 -10.017 1.00 66.31 299 LEU A O 1
ATOM 2325 N N . GLU A 1 300 ? 10.618 -10.756 -10.438 1.00 71.81 300 GLU A N 1
ATOM 2326 C CA . GLU A 1 300 ? 11.018 -12.097 -9.983 1.00 71.81 300 GLU A CA 1
ATOM 2327 C C . GLU A 1 300 ? 10.915 -12.241 -8.454 1.00 71.81 300 GLU A C 1
ATOM 2329 O O . GLU A 1 300 ? 10.978 -13.353 -7.936 1.00 71.81 300 GLU A O 1
ATOM 2334 N N . LYS A 1 301 ? 10.704 -11.127 -7.735 1.00 70.94 301 LYS A N 1
ATOM 2335 C CA . LYS A 1 301 ? 10.419 -11.105 -6.296 1.00 70.94 301 LYS A CA 1
ATOM 2336 C C . LYS A 1 301 ? 8.956 -11.410 -5.934 1.00 70.94 301 LYS A C 1
ATOM 2338 O O . LYS A 1 301 ? 8.680 -11.537 -4.745 1.00 70.94 301 LYS A O 1
ATOM 2343 N N . PHE A 1 302 ? 8.043 -11.480 -6.909 1.00 67.25 302 PHE A N 1
ATOM 2344 C CA . PHE A 1 302 ? 6.597 -11.653 -6.703 1.00 67.25 302 PHE A CA 1
ATOM 2345 C C . PHE A 1 302 ? 6.049 -12.754 -7.620 1.00 67.25 302 PHE A C 1
ATOM 2347 O O . PHE A 1 302 ? 5.486 -13.746 -7.11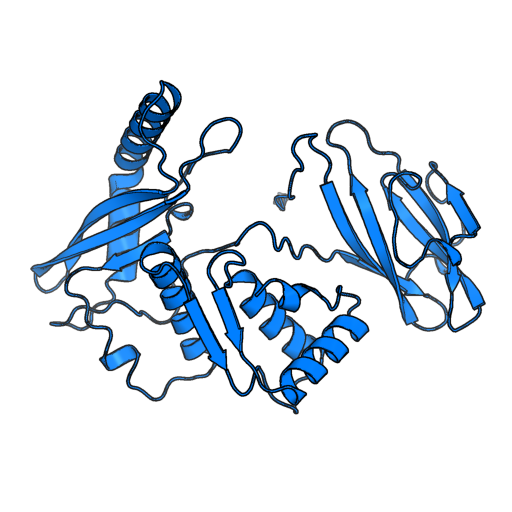6 1.00 67.25 302 PHE A O 1
#

Secondary structure (DSSP, 8-state):
--------PPPPTTS-EEEEEEEE-TTT--EEEEEEEE-SS---EEEEEEE-TTT--EEEEEEESTTT-B-TTTTTEEEEESS---S-GGGB-S-EEEE---TTS------TTS--S-EETTT--BHHHHHHHHHHHHHHHHHHHHHHHHHHHTTT----SEEEEEEEEE-TTS-EEEEEEEEE---SSS----SGGGSEEEEETTEE-HHHHSS---HHHHHHHHHHHHHHHHHH-S-EEEE-S-SS-TTS-HHHHHHHHHHHHHH--TTTEEEE--HHHHHHHHHHHHHTT--GGGGGG-

Radius of gyration: 23.44 Å; chains: 1; bounding box: 67×46×58 Å